Protein AF-A0A662S1X8-F1 (afdb_monomer)

Structure (mmCIF, N/CA/C/O backbone):
data_AF-A0A662S1X8-F1
#
_entry.id   AF-A0A662S1X8-F1
#
loop_
_atom_site.group_PDB
_atom_site.id
_atom_site.type_symbol
_atom_site.label_atom_id
_atom_site.label_alt_id
_atom_site.label_comp_id
_atom_site.label_asym_id
_atom_site.label_entity_id
_atom_site.label_seq_id
_atom_site.pdbx_PDB_ins_code
_atom_site.Cartn_x
_atom_site.Cartn_y
_atom_site.Cartn_z
_atom_site.occupancy
_atom_site.B_iso_or_equiv
_atom_site.auth_seq_id
_atom_site.auth_comp_id
_atom_site.auth_asym_id
_atom_site.auth_atom_id
_atom_site.pdbx_PDB_model_num
ATOM 1 N N . MET A 1 1 ? 25.988 -41.272 -49.334 1.00 38.62 1 MET A N 1
ATOM 2 C CA . MET A 1 1 ? 26.109 -40.387 -48.154 1.00 38.62 1 MET A CA 1
ATOM 3 C C . MET A 1 1 ? 24.715 -39.908 -47.782 1.00 38.62 1 MET A C 1
ATOM 5 O O . MET A 1 1 ? 24.033 -39.350 -48.633 1.00 38.62 1 MET A O 1
ATOM 9 N N . ARG A 1 2 ? 24.243 -40.269 -46.583 1.00 32.12 2 ARG A N 1
ATOM 10 C CA . ARG A 1 2 ? 22.867 -40.050 -46.110 1.00 32.12 2 ARG A CA 1
ATOM 11 C C . ARG A 1 2 ? 22.618 -38.561 -45.840 1.00 32.12 2 ARG A C 1
ATOM 13 O O . ARG A 1 2 ? 23.374 -37.946 -45.100 1.00 32.12 2 ARG A O 1
ATOM 20 N N . LYS A 1 3 ? 21.549 -38.016 -46.427 1.00 32.59 3 LYS A N 1
ATOM 21 C CA . LYS A 1 3 ? 20.969 -36.714 -46.074 1.00 32.59 3 LYS A CA 1
ATOM 22 C C . LYS A 1 3 ? 20.228 -36.878 -44.745 1.00 32.59 3 LYS A C 1
ATOM 24 O O . LYS A 1 3 ? 19.307 -37.686 -44.672 1.00 32.59 3 LYS A O 1
ATOM 29 N N . VAL A 1 4 ? 20.649 -36.162 -43.708 1.00 32.81 4 VAL A N 1
ATOM 30 C CA . VAL A 1 4 ? 19.914 -36.068 -42.440 1.00 32.81 4 VAL A CA 1
ATOM 31 C C . VAL A 1 4 ? 18.930 -34.911 -42.584 1.00 32.81 4 VAL A C 1
ATOM 33 O O . VAL A 1 4 ? 19.333 -33.760 -42.710 1.00 32.81 4 VAL A O 1
ATOM 36 N N . LEU A 1 5 ? 17.644 -35.248 -42.650 1.00 28.67 5 LEU A N 1
ATOM 37 C CA . LEU A 1 5 ? 16.525 -34.315 -42.647 1.00 28.67 5 LEU A CA 1
ATOM 38 C C . LEU A 1 5 ? 16.081 -34.168 -41.185 1.00 28.67 5 LEU A C 1
ATOM 40 O O . LEU A 1 5 ? 15.571 -35.125 -40.607 1.00 28.67 5 LEU A O 1
ATOM 44 N N . ILE A 1 6 ? 16.331 -33.013 -40.571 1.00 35.00 6 ILE A N 1
ATOM 45 C CA . ILE A 1 6 ? 15.841 -32.706 -39.222 1.00 35.00 6 ILE A CA 1
ATOM 46 C C . ILE A 1 6 ? 14.401 -32.206 -39.370 1.00 35.00 6 ILE A C 1
ATOM 48 O O . ILE A 1 6 ? 14.162 -31.140 -39.932 1.00 35.00 6 ILE A O 1
ATOM 52 N N . PHE A 1 7 ? 13.445 -33.009 -38.904 1.00 30.48 7 PHE A N 1
ATOM 53 C CA . PHE A 1 7 ? 12.050 -32.613 -38.719 1.00 30.48 7 PHE A CA 1
ATOM 54 C C . PHE A 1 7 ? 11.966 -31.727 -37.469 1.00 30.48 7 PHE A C 1
ATOM 56 O O . PHE A 1 7 ? 12.212 -32.205 -36.363 1.00 30.48 7 PHE A O 1
ATOM 63 N N . LEU A 1 8 ? 11.635 -30.445 -37.635 1.00 31.89 8 LEU A N 1
ATOM 64 C CA . LEU A 1 8 ? 11.274 -29.574 -36.517 1.00 31.89 8 LEU A CA 1
ATOM 65 C C . LEU A 1 8 ? 9.793 -29.825 -36.192 1.00 31.89 8 LEU A C 1
ATOM 67 O O . LEU A 1 8 ? 8.908 -29.476 -36.973 1.00 31.89 8 LEU A O 1
ATOM 71 N N . LEU A 1 9 ? 9.533 -30.501 -35.074 1.00 30.28 9 LEU A N 1
ATOM 72 C CA . LEU A 1 9 ? 8.191 -30.740 -34.550 1.00 30.28 9 LEU A CA 1
ATOM 73 C C . LEU A 1 9 ? 7.687 -29.435 -33.911 1.00 30.28 9 LEU A C 1
ATOM 75 O O . LEU A 1 9 ? 8.213 -29.004 -32.888 1.00 30.28 9 LEU A O 1
ATOM 79 N N . VAL A 1 10 ? 6.692 -28.791 -34.522 1.00 35.47 10 VAL A N 1
ATOM 80 C CA . VAL A 1 10 ? 5.977 -27.657 -33.919 1.00 35.47 10 VAL A CA 1
ATOM 81 C C . VAL A 1 10 ? 5.046 -28.218 -32.847 1.00 35.47 10 VAL A C 1
ATOM 83 O O . VAL A 1 10 ? 4.038 -28.849 -33.164 1.00 35.47 10 VAL A O 1
ATOM 86 N N . LEU A 1 11 ? 5.396 -28.018 -31.577 1.00 31.73 11 LEU A N 1
ATOM 87 C CA . LEU A 1 11 ? 4.504 -28.284 -30.455 1.00 31.73 11 LEU A CA 1
ATOM 88 C C . LEU A 1 11 ? 3.570 -27.073 -30.304 1.00 31.73 11 LEU A C 1
ATOM 90 O O . LEU A 1 11 ? 3.940 -26.057 -29.724 1.00 31.73 11 LEU A O 1
ATOM 94 N N . LEU A 1 12 ? 2.374 -27.168 -30.885 1.00 32.34 12 LEU A N 1
ATOM 95 C CA . LEU A 1 12 ? 1.271 -26.244 -30.621 1.00 32.34 12 LEU A CA 1
ATOM 96 C C . LEU A 1 12 ? 0.785 -26.495 -29.186 1.00 32.34 12 LEU A C 1
ATOM 98 O O . LEU A 1 12 ? 0.020 -27.427 -28.941 1.00 32.34 12 LEU A O 1
ATOM 102 N N . ILE A 1 13 ? 1.255 -25.691 -28.234 1.00 37.69 13 ILE A N 1
ATOM 103 C CA . ILE A 1 13 ? 0.617 -25.597 -26.920 1.00 37.69 13 ILE A CA 1
ATOM 104 C C . ILE A 1 13 ? -0.513 -24.576 -27.058 1.00 37.69 13 ILE A C 1
ATOM 106 O O . ILE A 1 13 ? -0.279 -23.394 -27.298 1.00 37.69 13 ILE A O 1
ATOM 110 N N . LEU A 1 14 ? -1.746 -25.070 -26.970 1.00 35.50 14 LEU A N 1
ATOM 111 C CA . LEU A 1 14 ? -2.947 -24.257 -26.819 1.00 35.50 14 LEU A CA 1
ATOM 112 C C . LEU A 1 14 ? -2.899 -23.597 -25.436 1.00 35.50 14 LEU A C 1
ATOM 114 O O . LEU A 1 14 ? -3.045 -24.288 -24.430 1.00 35.50 14 LEU A O 1
ATOM 118 N N . PHE A 1 15 ? -2.701 -22.281 -25.390 1.00 35.88 15 PHE A N 1
ATOM 119 C CA . PHE A 1 15 ? -2.914 -21.482 -24.184 1.00 35.88 15 PHE A CA 1
ATOM 120 C C . PHE A 1 15 ? -4.258 -20.749 -24.268 1.00 35.88 15 PHE A C 1
ATOM 122 O O . PHE A 1 15 ? -4.662 -20.343 -25.364 1.00 35.88 15 PHE A O 1
ATOM 129 N N . PRO A 1 16 ? -4.973 -20.595 -23.139 1.00 32.97 16 PRO A N 1
ATOM 130 C CA . PRO A 1 16 ? -6.247 -19.899 -23.104 1.00 32.97 16 PRO A CA 1
ATOM 131 C C . PRO A 1 16 ? -6.024 -18.412 -23.379 1.00 32.97 16 PRO A C 1
ATOM 133 O O . PRO A 1 16 ? -5.360 -17.695 -22.637 1.00 32.97 16 PRO A O 1
ATOM 136 N N . SER A 1 17 ? -6.583 -17.958 -24.491 1.00 39.56 17 SER A N 1
ATOM 137 C CA . SER A 1 17 ? -6.631 -16.562 -24.888 1.00 39.56 17 SER A CA 1
ATOM 138 C C . SER A 1 17 ? -7.716 -15.831 -24.104 1.00 39.56 17 SER A C 1
ATOM 140 O O . SER A 1 17 ? -8.859 -15.821 -24.548 1.00 39.56 17 SER A O 1
ATOM 142 N N . THR A 1 18 ? -7.345 -15.203 -22.989 1.00 36.84 18 THR A N 1
ATOM 143 C CA . THR A 1 18 ? -8.035 -14.032 -22.421 1.00 36.84 18 THR A CA 1
ATOM 144 C C . THR A 1 18 ? -7.057 -13.253 -21.535 1.00 36.84 18 THR A C 1
ATOM 146 O O . THR A 1 18 ? -7.105 -13.366 -20.315 1.00 36.84 18 THR A O 1
ATOM 149 N N . MET A 1 19 ? -6.157 -12.465 -22.134 1.00 35.72 19 MET A N 1
ATOM 150 C CA . MET A 1 19 ? -5.669 -11.267 -21.443 1.00 35.72 19 MET A CA 1
ATOM 151 C C . MET A 1 19 ? -6.702 -10.169 -21.678 1.00 35.72 19 MET A C 1
ATOM 153 O O . MET A 1 19 ? -7.076 -9.898 -22.824 1.00 35.72 19 MET A O 1
ATOM 157 N N . SER A 1 20 ? -7.209 -9.610 -20.583 1.00 33.25 20 SER A N 1
ATOM 158 C CA . SER A 1 20 ? -8.062 -8.429 -20.584 1.00 33.25 20 SER A CA 1
ATOM 159 C C . SER A 1 20 ? -7.313 -7.250 -21.213 1.00 33.25 20 SER A C 1
ATOM 161 O O . SER A 1 20 ? -6.086 -7.223 -21.295 1.00 33.25 20 SER A O 1
ATOM 163 N N . SER A 1 21 ? -8.071 -6.287 -21.725 1.00 30.94 21 SER A N 1
ATOM 164 C CA . SER A 1 21 ? -7.602 -5.125 -22.480 1.00 30.94 21 SER A CA 1
ATOM 165 C C . SER A 1 21 ? -6.892 -4.069 -21.617 1.00 30.94 21 SER A C 1
ATOM 167 O O . SER A 1 21 ? -7.244 -2.893 -21.686 1.00 30.94 21 SER A O 1
ATOM 169 N N . GLY A 1 22 ? -5.905 -4.470 -20.816 1.00 39.06 22 GLY A N 1
ATOM 170 C CA . GLY A 1 22 ? -4.934 -3.559 -20.215 1.00 39.06 22 GLY A CA 1
ATOM 171 C C . GLY A 1 22 ? -3.974 -3.051 -21.290 1.00 39.06 22 GLY A C 1
ATOM 172 O O . GLY A 1 22 ? -3.566 -3.803 -22.180 1.00 39.06 22 GLY A O 1
ATOM 173 N N . SER A 1 23 ? -3.642 -1.761 -21.275 1.00 46.75 23 SER A N 1
ATOM 174 C CA . SER A 1 23 ? -2.694 -1.185 -22.229 1.00 46.75 23 SER A CA 1
ATOM 175 C C . SER A 1 23 ? -1.348 -1.904 -22.118 1.00 46.75 23 SER A C 1
ATOM 177 O O . SER A 1 23 ? -0.634 -1.735 -21.136 1.00 46.75 23 SER A O 1
ATOM 179 N N . THR A 1 24 ? -0.979 -2.705 -23.118 1.00 56.94 24 THR A N 1
ATOM 180 C CA . THR A 1 24 ? 0.336 -3.359 -23.157 1.00 56.94 24 THR A CA 1
ATOM 181 C C . THR A 1 24 ? 1.439 -2.310 -23.011 1.00 56.94 24 THR A C 1
ATOM 183 O O . THR A 1 24 ? 1.572 -1.444 -23.887 1.00 56.94 24 THR A O 1
ATOM 186 N N . LYS A 1 25 ? 2.234 -2.383 -21.934 1.00 79.44 25 LYS A N 1
ATOM 187 C CA . LYS A 1 25 ? 3.362 -1.472 -21.698 1.00 79.44 25 LYS A CA 1
ATOM 188 C C . LYS A 1 25 ? 4.392 -1.665 -22.813 1.00 79.44 25 LYS A C 1
ATOM 190 O O . LYS A 1 25 ? 4.930 -2.755 -23.015 1.00 79.44 25 LYS A O 1
ATOM 195 N N . ALA A 1 26 ? 4.617 -0.622 -23.609 1.00 89.44 26 ALA A N 1
ATOM 196 C CA . ALA A 1 26 ? 5.577 -0.662 -24.705 1.00 89.44 26 ALA A CA 1
ATOM 197 C C . ALA A 1 26 ? 6.965 -0.265 -24.197 1.00 89.44 26 ALA A C 1
ATOM 199 O O . ALA A 1 26 ? 7.161 0.864 -23.748 1.00 89.44 26 ALA A O 1
ATOM 200 N N . ALA A 1 27 ? 7.934 -1.168 -24.339 1.00 94.56 27 ALA A N 1
ATOM 201 C CA . ALA A 1 27 ? 9.318 -0.917 -23.969 1.00 94.56 27 ALA A CA 1
ATOM 202 C C . ALA A 1 27 ? 10.213 -0.838 -25.204 1.00 94.56 27 ALA A C 1
ATOM 204 O O . ALA A 1 27 ? 10.087 -1.623 -26.150 1.00 94.56 27 ALA A O 1
ATOM 205 N N . TYR A 1 28 ? 11.145 0.105 -25.192 1.00 96.50 28 TYR A N 1
ATOM 206 C CA . TYR A 1 28 ? 12.048 0.384 -26.295 1.00 96.50 28 TYR A CA 1
ATOM 207 C C . TYR A 1 28 ? 13.478 0.063 -25.891 1.00 96.50 28 TYR A C 1
ATOM 209 O O . TYR A 1 28 ? 13.974 0.590 -24.906 1.00 96.50 28 TYR A O 1
ATOM 217 N N . VAL A 1 29 ? 14.174 -0.760 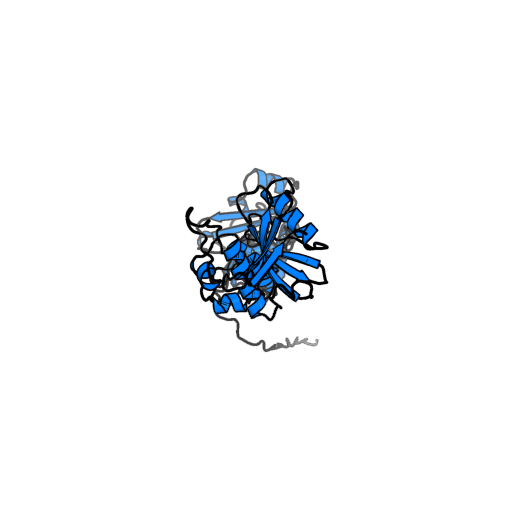-26.668 1.00 96.94 29 VAL A N 1
ATOM 218 C CA . VAL A 1 29 ? 15.562 -1.133 -26.369 1.00 96.94 29 VAL A CA 1
ATOM 219 C C . VAL A 1 29 ? 16.495 -0.597 -27.440 1.00 96.94 29 VAL A C 1
ATOM 221 O O . VAL A 1 29 ? 16.293 -0.834 -28.636 1.00 96.94 29 VAL A O 1
ATOM 224 N N . ILE A 1 30 ? 17.544 0.093 -27.007 1.00 96.19 30 ILE A N 1
ATOM 225 C CA . ILE A 1 30 ? 18.662 0.529 -27.842 1.00 96.19 30 ILE A CA 1
ATOM 226 C C . ILE A 1 30 ? 19.901 -0.242 -27.401 1.00 96.19 30 ILE A C 1
ATOM 228 O O . ILE A 1 30 ? 20.314 -0.170 -26.247 1.00 96.19 30 ILE A O 1
ATOM 232 N N . SER A 1 31 ? 20.492 -0.992 -28.328 1.00 96.44 31 SER A N 1
ATOM 233 C CA . SER A 1 31 ? 21.694 -1.783 -28.069 1.00 96.44 31 SER A CA 1
ATOM 234 C C . SER A 1 31 ? 22.359 -2.205 -29.375 1.00 96.44 31 SER A C 1
ATOM 236 O O . SER A 1 31 ? 21.663 -2.385 -30.386 1.00 96.44 31 SER A O 1
ATOM 238 N N . ASN A 1 32 ? 23.680 -2.409 -29.360 1.00 95.25 32 ASN A N 1
ATOM 239 C CA . ASN A 1 32 ? 24.367 -3.099 -30.456 1.00 95.25 32 ASN A CA 1
ATOM 240 C C . ASN A 1 32 ? 23.958 -4.585 -30.504 1.00 95.25 32 ASN A C 1
ATOM 242 O O . ASN A 1 32 ? 23.271 -5.102 -29.623 1.00 95.25 32 ASN A O 1
ATOM 246 N N . GLN A 1 33 ? 24.328 -5.278 -31.574 1.00 95.69 33 GLN A N 1
ATOM 247 C CA . GLN A 1 33 ? 23.938 -6.657 -31.845 1.00 95.69 33 GLN A CA 1
ATOM 248 C C . GLN A 1 33 ? 24.420 -7.637 -30.778 1.00 95.69 33 GLN A C 1
ATOM 250 O O . GLN A 1 33 ? 23.670 -8.530 -30.400 1.00 95.69 33 GLN A O 1
ATOM 255 N N . ILE A 1 34 ? 25.636 -7.468 -30.268 1.00 93.81 34 ILE A N 1
ATOM 256 C CA . ILE A 1 34 ? 26.205 -8.431 -29.325 1.00 93.81 34 ILE A CA 1
ATOM 257 C C . ILE A 1 34 ? 25.577 -8.262 -27.937 1.00 93.81 34 ILE A C 1
ATOM 259 O O . ILE A 1 34 ? 25.235 -9.252 -27.299 1.00 93.81 34 ILE A O 1
ATOM 263 N N . ASP A 1 35 ? 25.404 -7.026 -27.467 1.00 94.25 35 ASP A N 1
ATOM 264 C CA . ASP A 1 35 ? 24.766 -6.746 -26.175 1.00 94.25 35 ASP A CA 1
ATOM 265 C C . ASP A 1 35 ? 23.282 -7.163 -26.190 1.00 94.25 35 ASP A C 1
ATOM 267 O O . ASP A 1 35 ? 22.775 -7.688 -25.196 1.00 94.25 35 ASP A O 1
ATOM 271 N N . TRP A 1 36 ? 22.612 -7.043 -27.343 1.00 95.31 36 TRP A N 1
ATOM 272 C CA . TRP A 1 36 ? 21.289 -7.627 -27.573 1.00 95.31 36 TRP A CA 1
ATOM 273 C C . TRP A 1 36 ? 21.295 -9.157 -27.455 1.00 95.31 36 TRP A C 1
ATOM 275 O O . TRP A 1 36 ? 20.472 -9.716 -26.736 1.00 95.31 36 TRP A O 1
ATOM 285 N N . GLU A 1 37 ? 22.212 -9.847 -28.140 1.00 94.88 37 GLU A N 1
ATOM 286 C CA . GLU A 1 37 ? 22.300 -11.316 -28.121 1.00 94.88 37 GLU A CA 1
ATOM 287 C C . GLU A 1 37 ? 22.610 -11.868 -26.725 1.00 94.88 37 GLU A C 1
ATOM 289 O O . GLU A 1 37 ? 21.995 -12.848 -26.305 1.00 94.88 37 GLU A O 1
ATOM 294 N N . LEU A 1 38 ? 23.500 -11.211 -25.975 1.00 94.31 38 LEU A N 1
ATOM 295 C CA . LEU A 1 38 ? 23.840 -11.594 -24.599 1.00 94.31 38 LEU A CA 1
ATOM 296 C C . LEU A 1 38 ? 22.642 -11.514 -23.645 1.00 94.31 38 LEU A C 1
ATOM 298 O O . LEU A 1 38 ? 22.552 -12.308 -22.711 1.00 94.31 38 LEU A O 1
ATOM 302 N N . ASN A 1 39 ? 21.714 -10.588 -23.892 1.00 95.44 39 ASN A N 1
ATOM 303 C CA . ASN A 1 39 ? 20.528 -10.379 -23.061 1.00 95.44 39 ASN A CA 1
ATOM 304 C C . ASN A 1 39 ? 19.241 -10.907 -23.711 1.00 95.44 39 ASN A C 1
ATOM 306 O O . ASN A 1 39 ? 18.159 -10.705 -23.168 1.00 95.44 39 ASN A O 1
ATOM 310 N N . PHE A 1 40 ? 19.335 -11.609 -24.847 1.00 94.50 40 PHE A N 1
ATOM 311 C CA . PHE A 1 40 ? 18.181 -12.021 -25.650 1.00 94.50 40 PHE A CA 1
ATOM 312 C C . PHE A 1 40 ? 17.140 -12.782 -24.827 1.00 94.50 40 PHE A C 1
ATOM 314 O O . PHE A 1 40 ? 15.953 -12.486 -24.913 1.00 94.50 40 PHE A O 1
ATOM 321 N N . LYS A 1 41 ? 17.590 -13.734 -24.001 1.00 94.06 41 LYS A N 1
ATOM 322 C CA . LYS A 1 41 ? 16.701 -14.537 -23.157 1.00 94.06 41 LYS A CA 1
ATOM 323 C C . LYS A 1 41 ? 15.893 -13.657 -22.197 1.00 94.06 41 LYS A C 1
ATOM 325 O O . LYS A 1 41 ? 14.675 -13.744 -22.204 1.00 94.06 41 LYS A O 1
ATOM 330 N N . LEU A 1 42 ? 16.563 -12.772 -21.455 1.00 94.44 42 LEU A N 1
ATOM 331 C CA . LEU A 1 42 ? 15.927 -11.841 -20.518 1.00 94.44 42 LEU A CA 1
ATOM 332 C C . LEU A 1 42 ? 14.930 -10.910 -21.224 1.00 94.44 42 LEU A C 1
ATOM 334 O O . LEU A 1 42 ? 13.810 -10.718 -20.763 1.00 94.44 42 LEU A O 1
ATOM 338 N N . LEU A 1 43 ? 15.336 -10.344 -22.364 1.00 93.75 43 LEU A N 1
ATOM 339 C CA . LEU A 1 43 ? 14.507 -9.411 -23.125 1.00 93.75 43 LEU A CA 1
ATOM 340 C C . LEU A 1 43 ? 13.236 -10.077 -23.667 1.00 93.75 43 LEU A C 1
ATOM 342 O O . LEU A 1 43 ? 12.185 -9.449 -23.682 1.00 93.75 43 LEU A O 1
ATOM 346 N N . TYR A 1 44 ? 13.312 -11.335 -24.106 1.00 91.19 44 TYR A N 1
ATOM 347 C CA . TYR A 1 44 ? 12.135 -12.065 -24.582 1.00 91.19 44 TYR A CA 1
ATOM 348 C C . TYR A 1 44 ? 11.279 -12.621 -23.442 1.00 91.19 44 TYR A C 1
ATOM 350 O O . TYR A 1 44 ? 10.058 -12.594 -23.556 1.00 91.19 44 TYR A O 1
ATOM 358 N N . GLU A 1 45 ? 11.881 -13.037 -22.324 1.00 89.25 45 GLU A N 1
ATOM 359 C CA . GLU A 1 45 ? 11.134 -13.386 -21.105 1.00 89.25 45 GLU A CA 1
ATOM 360 C C . GLU A 1 45 ? 10.259 -12.218 -20.629 1.00 89.25 45 GLU A C 1
ATOM 362 O O . GLU A 1 45 ? 9.153 -12.447 -20.145 1.00 89.25 45 GLU A O 1
ATOM 367 N N . ALA A 1 46 ? 10.701 -10.974 -20.842 1.00 87.25 46 ALA A N 1
ATOM 368 C CA . ALA A 1 46 ? 9.919 -9.772 -20.561 1.00 87.25 46 ALA A CA 1
ATOM 369 C C . ALA A 1 46 ? 8.546 -9.754 -21.262 1.00 87.25 46 ALA A C 1
ATOM 371 O O . ALA A 1 46 ? 7.558 -9.287 -20.698 1.00 87.25 46 ALA A O 1
ATOM 372 N N . ILE A 1 47 ? 8.484 -10.267 -22.495 1.00 88.75 47 ILE A N 1
ATOM 373 C CA . ILE A 1 47 ? 7.275 -10.261 -23.325 1.00 88.75 47 ILE A CA 1
ATOM 374 C C . ILE A 1 47 ? 6.240 -11.218 -22.740 1.00 88.75 47 ILE A C 1
ATOM 376 O O . ILE A 1 47 ? 5.105 -10.823 -22.483 1.00 88.75 47 ILE A O 1
ATOM 380 N N . ASP A 1 48 ? 6.651 -12.464 -22.507 1.00 84.69 48 ASP A N 1
ATOM 381 C CA . ASP A 1 48 ? 5.736 -13.535 -22.116 1.00 84.69 48 ASP A CA 1
ATOM 382 C C . ASP A 1 48 ? 5.355 -13.452 -20.635 1.00 84.69 48 ASP A C 1
ATOM 384 O O . ASP A 1 48 ? 4.211 -13.718 -20.273 1.00 84.69 48 ASP A O 1
ATOM 388 N N . ARG A 1 49 ? 6.309 -13.092 -19.768 1.00 87.50 49 ARG A N 1
ATOM 389 C CA . ARG A 1 49 ? 6.109 -13.109 -18.314 1.00 87.50 49 ARG A CA 1
ATOM 390 C C . ARG A 1 49 ? 5.495 -11.822 -17.770 1.00 87.50 49 ARG A C 1
ATOM 392 O O . ARG A 1 49 ? 4.807 -11.890 -16.762 1.00 87.50 49 ARG A O 1
ATOM 399 N N . TYR A 1 50 ? 5.740 -10.684 -18.417 1.00 87.44 50 TYR A N 1
ATOM 400 C CA . TYR A 1 50 ? 5.347 -9.366 -17.901 1.00 87.44 50 TYR A CA 1
ATOM 401 C C . TYR A 1 50 ? 4.454 -8.581 -18.875 1.00 87.44 50 TYR A C 1
ATOM 403 O O . TYR A 1 50 ? 4.193 -7.400 -18.665 1.00 87.44 50 TYR A O 1
ATOM 411 N N . GLY A 1 51 ? 4.006 -9.202 -19.975 1.00 87.06 51 GLY A N 1
ATOM 412 C CA . GLY A 1 51 ? 3.089 -8.574 -20.935 1.00 87.06 51 GLY A CA 1
ATOM 413 C C . GLY A 1 51 ? 3.677 -7.370 -21.685 1.00 87.06 51 GLY A C 1
ATOM 414 O O . GLY A 1 51 ? 2.933 -6.517 -22.179 1.00 87.06 51 GLY A O 1
ATOM 415 N N . ILE A 1 52 ? 5.009 -7.270 -21.775 1.00 90.75 52 ILE A N 1
ATOM 416 C CA . ILE A 1 52 ? 5.693 -6.124 -22.383 1.00 90.75 52 ILE A CA 1
ATOM 417 C C . ILE A 1 52 ? 5.691 -6.238 -23.910 1.00 90.75 52 ILE A C 1
ATOM 419 O O . ILE A 1 52 ? 6.150 -7.219 -24.494 1.00 90.75 52 ILE A O 1
ATOM 423 N N . THR A 1 53 ? 5.282 -5.169 -24.596 1.00 92.75 53 THR A N 1
ATOM 424 C CA . THR A 1 53 ? 5.521 -5.041 -26.041 1.00 92.75 53 THR A CA 1
ATOM 425 C C . THR A 1 53 ? 6.931 -4.511 -26.286 1.00 92.75 53 THR A C 1
ATOM 427 O O . THR A 1 53 ? 7.172 -3.302 -26.245 1.00 92.75 53 THR A O 1
ATOM 430 N N . LEU A 1 54 ? 7.866 -5.415 -26.575 1.00 93.88 54 LEU A N 1
ATOM 431 C CA . LEU A 1 54 ? 9.272 -5.081 -26.801 1.00 93.88 54 LEU A CA 1
ATOM 432 C C . LEU A 1 54 ? 9.534 -4.532 -28.213 1.00 93.88 54 LEU A C 1
ATOM 434 O O . LEU A 1 54 ? 9.179 -5.147 -29.221 1.00 93.88 54 LEU A O 1
ATOM 438 N N . ARG A 1 55 ? 10.237 -3.397 -28.309 1.00 94.75 55 ARG A N 1
ATOM 439 C CA . ARG A 1 55 ? 10.637 -2.770 -29.578 1.00 94.75 55 ARG A CA 1
ATOM 440 C C . ARG A 1 55 ? 12.112 -2.398 -29.576 1.00 94.75 55 ARG A C 1
ATOM 442 O O . ARG A 1 55 ? 12.529 -1.458 -28.908 1.00 94.75 55 ARG A O 1
ATOM 449 N N . ARG A 1 56 ? 12.918 -3.058 -30.407 1.00 94.69 56 ARG A N 1
ATOM 450 C CA . ARG A 1 56 ? 14.299 -2.613 -30.640 1.00 94.69 56 ARG A CA 1
ATOM 451 C C . ARG A 1 56 ? 14.311 -1.392 -31.557 1.00 94.69 56 ARG A C 1
ATOM 453 O O . ARG A 1 56 ? 13.784 -1.450 -32.669 1.00 94.69 56 ARG A O 1
ATOM 460 N N . VAL A 1 57 ? 14.932 -0.299 -31.126 1.00 94.81 57 VAL A N 1
ATOM 461 C CA . VAL A 1 57 ? 15.005 0.951 -31.897 1.00 94.81 57 VAL A CA 1
ATOM 462 C C . VAL A 1 57 ? 16.443 1.410 -32.091 1.00 94.81 57 VAL A C 1
ATOM 464 O O . VAL A 1 57 ? 17.320 1.147 -31.280 1.00 94.81 57 VAL A O 1
ATOM 467 N N . ARG A 1 58 ? 16.682 2.106 -33.207 1.00 94.81 58 ARG A N 1
ATOM 468 C CA . ARG A 1 58 ? 18.013 2.616 -33.592 1.00 94.81 58 ARG A CA 1
ATOM 469 C C . ARG A 1 58 ? 18.168 4.121 -33.355 1.00 94.81 58 ARG A C 1
ATOM 471 O O . ARG A 1 58 ? 19.274 4.656 -33.396 1.00 94.81 58 ARG A O 1
ATOM 478 N N . ASN A 1 59 ? 17.043 4.815 -33.177 1.00 91.38 59 ASN A N 1
ATOM 479 C CA . ASN A 1 59 ? 16.969 6.265 -33.051 1.00 91.38 59 ASN A CA 1
ATOM 480 C C . ASN A 1 59 ? 16.028 6.652 -31.909 1.00 91.38 59 ASN A C 1
ATOM 482 O O . ASN A 1 59 ? 14.811 6.529 -32.054 1.00 91.38 59 ASN A O 1
ATOM 486 N N . LEU A 1 60 ? 16.608 7.144 -30.812 1.00 90.81 60 LEU A N 1
ATOM 487 C CA . LEU A 1 60 ? 15.874 7.584 -29.626 1.00 90.81 60 LEU A CA 1
ATOM 488 C C . LEU A 1 60 ? 14.848 8.681 -29.936 1.00 90.81 60 LEU A C 1
ATOM 490 O O . LEU A 1 60 ? 13.743 8.641 -29.415 1.00 90.81 60 LEU A O 1
ATOM 494 N N . SER A 1 61 ? 15.148 9.605 -30.854 1.00 89.94 61 SER A N 1
ATOM 495 C CA . SER A 1 61 ? 14.245 10.710 -31.213 1.00 89.94 61 SER A CA 1
ATOM 496 C C . SER A 1 61 ? 12.942 10.256 -31.887 1.00 89.94 61 SER A C 1
ATOM 498 O O . SER A 1 61 ? 12.049 11.071 -32.112 1.00 89.94 61 SER A O 1
ATOM 500 N N . LYS A 1 62 ? 12.827 8.973 -32.260 1.00 88.31 62 LYS A N 1
ATOM 501 C CA . LYS A 1 62 ? 11.586 8.384 -32.788 1.00 88.31 62 LYS A CA 1
ATOM 502 C C . LYS A 1 62 ? 10.675 7.823 -31.695 1.00 88.31 62 LYS A C 1
ATOM 504 O O . LYS A 1 62 ? 9.541 7.468 -32.007 1.00 88.31 62 LYS A O 1
ATOM 509 N N . VAL A 1 63 ? 11.159 7.720 -30.460 1.00 91.44 63 VAL A N 1
ATOM 510 C CA . VAL A 1 63 ? 10.383 7.259 -29.307 1.00 91.44 63 VAL A CA 1
ATOM 511 C C . VAL A 1 63 ? 9.737 8.469 -28.635 1.00 91.44 63 VAL A C 1
ATOM 513 O O . VAL A 1 63 ? 10.382 9.504 -28.465 1.00 91.44 63 VAL A O 1
ATOM 516 N N . LYS A 1 64 ? 8.452 8.355 -28.298 1.00 88.50 64 LYS A N 1
ATOM 517 C CA . LYS A 1 64 ? 7.686 9.389 -27.596 1.00 88.50 64 LYS A CA 1
ATOM 518 C C . LYS A 1 64 ? 6.854 8.732 -26.505 1.00 88.50 64 LYS A C 1
ATOM 520 O O . LYS A 1 64 ? 6.070 7.844 -26.840 1.00 88.50 64 LYS A O 1
ATOM 525 N N . GLY A 1 65 ? 6.985 9.185 -25.260 1.00 85.44 65 GLY A N 1
ATOM 526 C CA . GLY A 1 65 ? 6.162 8.679 -24.161 1.00 85.44 65 GLY A CA 1
ATOM 527 C C . GLY A 1 65 ? 6.455 7.225 -23.793 1.00 85.44 65 GLY A C 1
ATOM 528 O O . GLY A 1 65 ? 5.516 6.505 -23.477 1.00 85.44 65 GLY A O 1
ATOM 529 N N . GLY A 1 66 ? 7.695 6.748 -23.953 1.00 90.81 66 GLY A N 1
ATOM 530 C CA . GLY A 1 66 ? 8.034 5.334 -23.767 1.00 90.81 66 GLY A CA 1
ATOM 531 C C . GLY A 1 66 ? 9.116 5.077 -22.723 1.00 90.81 66 GLY A C 1
ATOM 532 O O . GLY A 1 66 ? 9.981 5.922 -22.493 1.00 90.81 66 GLY A O 1
ATOM 533 N N . ASN A 1 67 ? 9.104 3.860 -22.177 1.00 95.69 67 ASN A N 1
ATOM 534 C CA . ASN A 1 67 ? 10.182 3.318 -21.356 1.00 95.69 67 ASN A CA 1
ATOM 535 C C . ASN A 1 67 ? 11.323 2.866 -22.271 1.00 95.69 67 ASN A C 1
ATOM 537 O O . ASN A 1 67 ? 11.129 2.010 -23.139 1.00 95.69 67 ASN A O 1
ATOM 541 N N . VAL A 1 68 ? 12.500 3.466 -22.125 1.00 96.81 68 VAL A N 1
ATOM 542 C CA . VAL A 1 68 ? 13.663 3.214 -22.975 1.00 96.81 68 VAL A CA 1
ATOM 543 C C . VAL A 1 68 ? 14.781 2.595 -22.153 1.00 96.81 68 VAL A C 1
ATOM 545 O O . VAL A 1 68 ? 15.346 3.236 -21.275 1.00 96.81 68 VAL A O 1
ATOM 548 N N . LEU A 1 69 ? 15.185 1.388 -22.523 1.00 97.44 69 LEU A N 1
ATOM 549 C CA . LEU A 1 69 ? 16.377 0.732 -22.012 1.00 97.44 69 LEU A CA 1
ATOM 550 C C . LEU A 1 69 ? 17.539 0.906 -23.003 1.00 97.44 69 LEU A C 1
ATOM 552 O O . LEU A 1 69 ? 17.479 0.455 -24.150 1.00 97.44 69 LEU A O 1
ATOM 556 N N . ILE A 1 70 ? 18.626 1.533 -22.556 1.00 96.69 70 ILE A N 1
ATOM 557 C CA . ILE A 1 70 ? 19.904 1.583 -23.274 1.00 96.69 70 ILE A CA 1
ATOM 558 C C . ILE A 1 70 ? 20.837 0.540 -22.652 1.00 96.69 70 ILE A C 1
ATOM 560 O O . ILE A 1 70 ? 21.249 0.678 -21.498 1.00 96.69 70 ILE A O 1
ATOM 564 N N . LEU A 1 71 ? 21.176 -0.496 -23.426 1.00 94.94 71 LEU A N 1
ATOM 565 C CA . LEU A 1 71 ? 22.111 -1.552 -23.025 1.00 94.94 71 LEU A CA 1
ATOM 566 C C . LEU A 1 71 ? 23.477 -1.330 -23.673 1.00 94.94 71 LEU A C 1
ATOM 568 O O . LEU A 1 71 ? 23.616 -1.480 -24.893 1.00 94.94 71 LEU A O 1
ATOM 572 N N . GLY A 1 72 ? 24.471 -1.030 -22.836 1.00 87.00 72 GLY A N 1
ATOM 573 C CA . GLY A 1 72 ? 25.864 -0.813 -23.227 1.00 87.00 72 GLY A CA 1
ATOM 574 C C . GLY A 1 72 ? 26.428 0.474 -22.623 1.00 87.00 72 GLY A C 1
ATOM 575 O O . GLY A 1 72 ? 25.759 1.502 -22.614 1.00 87.00 72 GLY A O 1
ATOM 576 N N . GLY A 1 73 ? 27.664 0.425 -22.112 1.00 82.00 73 GLY A N 1
ATOM 577 C CA . GLY A 1 73 ? 28.361 1.605 -21.576 1.00 82.00 73 GLY A CA 1
ATOM 578 C C . GLY A 1 73 ? 28.908 2.550 -22.648 1.00 82.00 73 GLY A C 1
ATOM 579 O O . GLY A 1 73 ? 28.809 2.268 -23.840 1.00 82.00 73 GLY A O 1
ATOM 580 N N . HIS A 1 74 ? 29.533 3.662 -22.246 1.00 83.81 74 HIS A N 1
ATOM 581 C CA . HIS A 1 74 ? 30.032 4.693 -23.178 1.00 83.81 74 HIS A CA 1
ATOM 582 C C . HIS A 1 74 ? 31.176 4.217 -24.094 1.00 83.81 74 HIS A C 1
ATOM 584 O O . HIS A 1 74 ? 31.424 4.821 -25.132 1.00 83.81 74 HIS A O 1
ATOM 590 N N . LEU A 1 75 ? 31.823 3.094 -23.763 1.00 86.31 75 LEU A N 1
ATOM 591 C CA . LEU A 1 75 ? 32.806 2.410 -24.617 1.00 86.31 75 LEU A CA 1
ATOM 592 C C . LEU A 1 75 ? 32.210 1.271 -25.464 1.00 86.31 75 LEU A C 1
ATOM 594 O O . LEU A 1 75 ? 32.945 0.564 -26.159 1.00 86.31 75 LEU A O 1
ATOM 598 N N . ALA A 1 76 ? 30.895 1.043 -25.402 1.00 88.00 76 ALA A N 1
ATOM 599 C CA . ALA A 1 76 ? 30.244 0.023 -26.216 1.00 88.00 76 ALA A CA 1
ATOM 600 C C . ALA A 1 76 ? 30.422 0.339 -27.714 1.00 88.00 76 ALA A C 1
ATOM 602 O O . ALA A 1 76 ? 30.213 1.486 -28.131 1.00 88.00 76 ALA A O 1
ATOM 603 N N . PRO A 1 77 ? 30.796 -0.659 -28.539 1.00 89.25 77 PRO A N 1
ATOM 604 C CA . PRO A 1 77 ? 30.967 -0.448 -29.966 1.00 89.25 77 PRO A CA 1
ATOM 605 C C . PRO A 1 77 ? 29.625 -0.131 -30.624 1.00 89.25 77 PRO A C 1
ATOM 607 O O . PRO A 1 77 ? 28.574 -0.634 -30.213 1.00 89.25 77 PRO A O 1
ATOM 610 N N . THR A 1 78 ? 29.682 0.688 -31.667 1.00 93.75 78 THR A N 1
ATOM 611 C CA . THR A 1 78 ? 28.541 0.991 -32.527 1.00 93.75 78 THR A CA 1
ATOM 612 C C . THR A 1 78 ? 28.418 -0.035 -33.648 1.00 93.75 78 THR A C 1
ATOM 614 O O . THR A 1 78 ? 29.389 -0.684 -34.041 1.00 93.75 78 THR A O 1
ATOM 617 N N . ASP A 1 79 ? 27.208 -0.176 -34.175 1.00 95.38 79 ASP A N 1
ATOM 618 C CA . ASP A 1 79 ? 26.908 -0.991 -35.350 1.00 95.38 79 ASP A CA 1
ATOM 619 C C . ASP A 1 79 ? 25.658 -0.463 -36.074 1.00 95.38 79 ASP A C 1
ATOM 621 O O . ASP A 1 79 ? 25.168 0.634 -35.799 1.00 95.38 79 ASP A O 1
ATOM 625 N N . GLU A 1 80 ? 25.120 -1.229 -37.025 1.00 94.75 80 GLU A N 1
ATOM 626 C CA . GLU A 1 80 ? 23.920 -0.835 -37.770 1.00 94.75 80 GLU A CA 1
ATOM 627 C C . GLU A 1 80 ? 22.646 -0.710 -36.910 1.00 94.75 80 GLU A C 1
ATOM 629 O O . GLU A 1 80 ? 21.681 -0.071 -37.347 1.00 94.75 80 GLU A O 1
ATOM 634 N N . TRP A 1 81 ? 22.622 -1.314 -35.717 1.00 93.38 81 TRP A N 1
ATOM 635 C CA . TRP A 1 81 ? 21.509 -1.278 -34.766 1.00 93.38 81 TRP A CA 1
ATOM 636 C C . TRP A 1 81 ? 21.672 -0.166 -33.731 1.00 93.38 81 TRP A C 1
ATOM 638 O O . TRP A 1 81 ? 20.678 0.430 -33.318 1.00 93.38 81 TRP A O 1
ATOM 648 N N . MET A 1 82 ? 22.909 0.167 -33.374 1.00 94.44 82 MET A N 1
ATOM 649 C CA . MET A 1 82 ? 23.263 1.277 -32.501 1.00 94.44 82 MET A CA 1
ATOM 650 C C . MET A 1 82 ? 24.303 2.166 -33.200 1.00 94.44 82 MET A C 1
ATOM 652 O O . MET A 1 82 ? 25.500 2.043 -32.940 1.00 94.44 82 MET A O 1
ATOM 656 N N . PRO A 1 83 ? 23.867 3.072 -34.099 1.00 92.88 83 PRO A N 1
ATOM 657 C CA . PRO A 1 83 ? 24.772 3.839 -34.963 1.00 92.88 83 PRO A CA 1
ATOM 658 C C . PRO A 1 83 ? 25.607 4.884 -34.211 1.00 92.88 83 PRO A C 1
ATOM 660 O O . PRO A 1 83 ? 26.599 5.379 -34.742 1.00 92.88 83 PRO A O 1
ATOM 663 N N . LYS A 1 84 ? 25.214 5.222 -32.980 1.00 93.56 84 LYS A N 1
ATOM 664 C CA . LYS A 1 84 ? 25.981 6.047 -32.044 1.00 93.56 84 LYS A CA 1
ATOM 665 C C . LYS A 1 84 ? 25.891 5.460 -30.643 1.00 93.56 84 LYS A C 1
ATOM 667 O O . LYS A 1 84 ? 24.912 4.781 -30.333 1.00 93.56 84 LYS A O 1
ATOM 672 N N . ASN A 1 85 ? 26.871 5.754 -29.798 1.00 90.88 85 ASN A N 1
ATOM 673 C CA . ASN A 1 85 ? 26.823 5.346 -28.405 1.00 90.88 85 ASN A CA 1
ATOM 674 C C . ASN A 1 85 ? 25.894 6.282 -27.619 1.00 90.88 85 ASN A C 1
ATOM 676 O O . ASN A 1 85 ? 26.233 7.431 -27.365 1.00 90.88 85 ASN A O 1
ATOM 680 N N . TYR A 1 86 ? 24.708 5.797 -27.254 1.00 92.56 86 TYR A N 1
ATOM 681 C CA . TYR A 1 86 ? 23.745 6.616 -26.518 1.00 92.56 86 TYR A CA 1
ATOM 682 C C . TYR A 1 86 ? 24.120 6.798 -25.047 1.00 92.56 86 TYR A C 1
ATOM 684 O O . TYR A 1 86 ? 23.786 7.829 -24.479 1.00 92.56 86 TYR A O 1
ATOM 692 N N . ALA A 1 87 ? 24.822 5.846 -24.427 1.00 91.94 87 ALA A N 1
ATOM 693 C CA . ALA A 1 87 ? 25.292 6.028 -23.058 1.00 91.94 87 ALA A CA 1
ATOM 694 C C . ALA A 1 87 ? 26.299 7.186 -22.971 1.00 91.94 87 ALA A C 1
ATOM 696 O O . ALA A 1 87 ? 26.253 7.964 -22.023 1.00 91.94 87 ALA A O 1
ATOM 697 N N . ASP A 1 88 ? 27.143 7.371 -23.990 1.00 91.44 88 ASP A N 1
ATOM 698 C CA . ASP A 1 88 ? 28.095 8.486 -24.050 1.00 91.44 88 ASP A CA 1
ATOM 699 C C . ASP A 1 88 ? 27.415 9.872 -24.030 1.00 91.44 88 ASP A C 1
ATOM 701 O O . ASP A 1 88 ? 27.940 10.807 -23.426 1.00 91.44 88 ASP A O 1
ATOM 705 N N . ASP A 1 89 ? 26.212 9.992 -24.601 1.00 91.88 89 ASP A N 1
ATOM 706 C CA . ASP A 1 89 ? 25.435 11.242 -24.610 1.00 91.88 89 ASP A CA 1
ATOM 707 C C . ASP A 1 89 ? 24.834 11.602 -23.237 1.00 91.88 89 ASP A C 1
ATOM 709 O O . ASP A 1 89 ? 24.447 12.751 -23.011 1.00 91.88 89 ASP A O 1
ATOM 713 N N . PHE A 1 90 ? 24.682 10.623 -22.341 1.00 93.94 90 PHE A N 1
ATOM 714 C CA . PHE A 1 90 ? 23.903 10.768 -21.106 1.00 93.94 90 PHE A CA 1
ATOM 715 C C . PHE A 1 90 ? 24.712 10.590 -19.828 1.00 93.94 90 PHE A C 1
ATOM 717 O O . PHE A 1 90 ? 24.311 11.099 -18.776 1.00 93.94 90 PHE A O 1
ATOM 724 N N . LEU A 1 91 ? 25.826 9.868 -19.891 1.00 94.38 91 LEU A N 1
ATOM 725 C CA . LEU A 1 91 ? 26.749 9.755 -18.773 1.00 94.38 91 LEU A CA 1
ATOM 726 C C . LEU A 1 91 ? 27.601 11.022 -18.674 1.00 94.38 91 LEU A C 1
ATOM 728 O O . LEU A 1 91 ? 28.013 11.591 -19.683 1.00 94.38 91 LEU A O 1
ATOM 732 N N . ASN A 1 92 ? 27.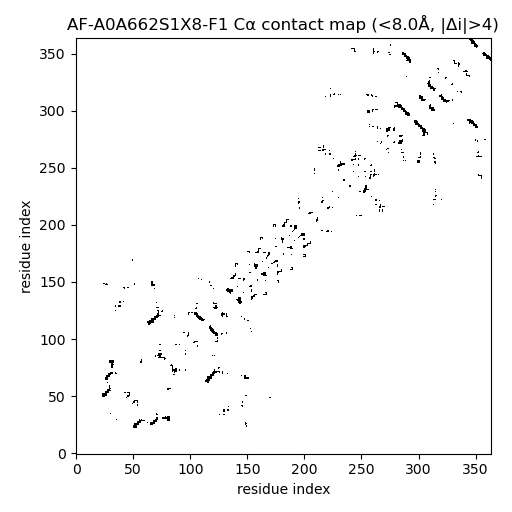841 11.486 -17.452 1.00 95.31 92 ASN A N 1
ATOM 733 C CA . ASN A 1 92 ? 28.746 12.600 -17.193 1.00 95.31 92 ASN A CA 1
ATOM 734 C C . ASN A 1 92 ? 30.209 12.111 -17.143 1.00 95.31 92 ASN A C 1
ATOM 736 O O . ASN A 1 92 ? 30.482 10.911 -17.106 1.00 95.31 92 ASN A O 1
ATOM 740 N N . ASP A 1 93 ? 31.164 13.043 -17.140 1.00 94.81 93 ASP A N 1
ATOM 741 C CA . ASP A 1 93 ? 32.594 12.705 -17.169 1.00 94.81 93 ASP A CA 1
ATOM 742 C C . ASP A 1 93 ? 33.060 11.896 -15.950 1.00 94.81 93 ASP A C 1
ATOM 744 O O . ASP A 1 93 ? 34.016 11.130 -16.053 1.00 94.81 93 ASP A O 1
ATOM 748 N N . GLU A 1 94 ? 32.419 12.065 -14.793 1.00 94.88 94 GLU A N 1
ATOM 749 C CA . GLU A 1 94 ? 32.735 11.311 -13.579 1.00 94.88 94 GLU A CA 1
ATOM 750 C C . GLU A 1 94 ? 32.263 9.859 -13.702 1.00 94.88 94 GLU A C 1
ATOM 752 O O . GLU A 1 94 ? 33.071 8.946 -13.557 1.00 94.88 94 GLU A O 1
ATOM 757 N N . GLU A 1 95 ? 31.007 9.643 -14.098 1.00 94.88 95 GLU A N 1
ATOM 758 C CA . GLU A 1 95 ? 30.413 8.325 -14.360 1.00 94.88 95 GLU A CA 1
ATOM 759 C C . GLU A 1 95 ? 31.228 7.541 -15.404 1.00 94.88 95 GLU A C 1
ATOM 761 O O . GLU A 1 95 ? 31.513 6.355 -15.224 1.00 94.88 95 GLU A O 1
ATOM 766 N N . LYS A 1 96 ? 31.665 8.213 -16.478 1.00 93.94 96 LYS A N 1
ATOM 767 C CA . LYS A 1 96 ? 32.535 7.615 -17.503 1.00 93.94 96 LYS A CA 1
ATOM 768 C C . LYS A 1 96 ? 33.886 7.202 -16.926 1.00 93.94 96 LYS A C 1
ATOM 770 O O . LYS A 1 96 ? 34.319 6.073 -17.147 1.00 93.94 96 LYS A O 1
ATOM 775 N N . LYS A 1 97 ? 34.539 8.074 -16.149 1.00 93.56 97 LYS A N 1
ATOM 776 C CA . LYS A 1 97 ? 35.835 7.777 -15.511 1.00 93.56 97 LYS A CA 1
ATOM 777 C C . LYS A 1 97 ? 35.741 6.639 -14.498 1.00 93.56 97 LYS A C 1
ATOM 779 O O . LYS A 1 97 ? 36.655 5.819 -14.414 1.00 93.56 97 LYS A O 1
ATOM 784 N N . GLU A 1 98 ? 34.658 6.559 -13.731 1.00 92.88 98 GLU A N 1
ATOM 785 C CA . GLU A 1 98 ? 34.414 5.453 -12.798 1.00 92.88 98 GLU A CA 1
ATOM 786 C C . GLU A 1 98 ? 34.289 4.111 -13.534 1.00 92.88 98 GLU A C 1
ATOM 788 O O . GLU A 1 98 ? 34.878 3.117 -13.096 1.00 92.88 98 GLU A O 1
ATOM 793 N N . LEU A 1 99 ? 33.585 4.093 -14.673 1.00 91.31 99 LEU A N 1
ATOM 794 C CA . LEU A 1 99 ? 33.501 2.919 -15.545 1.00 91.31 99 LEU A CA 1
ATOM 795 C C . LEU A 1 99 ? 34.805 2.621 -16.282 1.00 91.31 99 LEU A C 1
ATOM 797 O O . LEU A 1 99 ? 35.047 1.467 -16.572 1.00 91.31 99 LEU A O 1
ATOM 801 N N . GLU A 1 100 ? 35.640 3.600 -16.623 1.00 90.19 100 GLU A N 1
ATOM 802 C CA . GLU A 1 100 ? 36.920 3.360 -17.318 1.00 90.19 100 GLU A CA 1
ATOM 803 C C . GLU A 1 100 ? 38.010 2.852 -16.378 1.00 90.19 100 GLU A C 1
ATOM 805 O O . GLU A 1 100 ? 38.814 1.991 -16.737 1.00 90.19 100 GLU A O 1
ATOM 810 N N . SER A 1 101 ? 38.040 3.389 -15.160 1.00 88.25 101 SER A N 1
ATOM 811 C CA . SER A 1 101 ? 39.004 3.007 -14.126 1.00 88.25 101 SER A CA 1
ATOM 812 C C . SER A 1 101 ? 38.728 1.627 -13.528 1.00 88.25 101 SER A C 1
ATOM 814 O O . SER A 1 101 ? 39.594 1.075 -12.851 1.00 88.25 101 SER A O 1
ATOM 816 N N . GLY A 1 102 ? 37.530 1.073 -13.751 1.00 82.31 102 GLY A N 1
ATOM 817 C CA . GLY A 1 102 ? 37.071 -0.155 -13.104 1.00 82.31 102 GLY A CA 1
ATOM 818 C C . GLY A 1 102 ? 36.721 0.024 -11.626 1.00 82.31 102 GLY A C 1
ATOM 819 O O . GLY A 1 102 ? 36.461 -0.969 -10.950 1.00 82.31 102 GLY A O 1
ATOM 820 N N . LEU A 1 103 ? 36.688 1.267 -11.122 1.00 85.62 103 LEU A N 1
ATOM 821 C CA . LEU A 1 103 ? 36.228 1.583 -9.766 1.00 85.62 103 LEU A CA 1
ATOM 822 C C . LEU A 1 103 ? 34.768 1.165 -9.561 1.00 85.62 103 LEU A C 1
ATOM 824 O O . LEU A 1 103 ? 34.407 0.708 -8.477 1.00 85.62 103 LEU A O 1
ATOM 828 N N . LYS A 1 104 ? 33.945 1.277 -10.610 1.00 87.44 104 LYS A N 1
ATOM 829 C CA . LYS A 1 104 ? 32.601 0.696 -10.664 1.00 87.44 104 LYS A CA 1
ATOM 830 C C . LYS A 1 104 ? 32.545 -0.400 -11.717 1.00 87.44 104 LYS A C 1
ATOM 832 O O . LYS A 1 10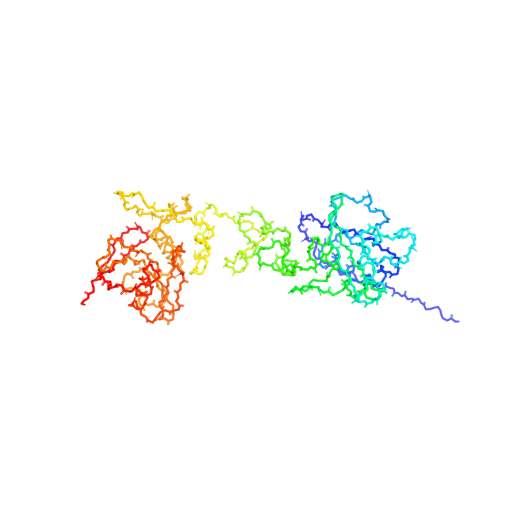4 ? 32.907 -0.192 -12.872 1.00 87.44 104 LYS A O 1
ATOM 837 N N . SER A 1 105 ? 32.047 -1.570 -11.322 1.00 90.12 105 SER A N 1
ATOM 838 C CA . SER A 1 105 ? 31.817 -2.686 -12.244 1.00 90.12 105 SER A CA 1
ATOM 839 C C . SER A 1 105 ? 30.664 -2.389 -13.207 1.00 90.12 105 SER A C 1
ATOM 841 O O . SER A 1 105 ? 30.727 -2.784 -14.372 1.00 90.12 105 SER A O 1
ATOM 843 N N . PHE A 1 106 ? 29.647 -1.659 -12.747 1.00 94.12 106 PHE A N 1
ATOM 844 C CA . PHE A 1 106 ? 28.554 -1.132 -13.554 1.00 94.12 106 PHE A CA 1
ATOM 845 C C . PHE A 1 106 ? 27.935 0.120 -12.923 1.00 94.12 106 PHE A C 1
ATOM 847 O O . PHE A 1 106 ? 28.179 0.440 -11.759 1.00 94.12 106 PHE A O 1
ATOM 854 N N . LEU A 1 107 ? 27.107 0.808 -13.701 1.00 94.12 107 LEU A N 1
ATOM 855 C CA . LEU A 1 107 ? 26.179 1.830 -13.246 1.00 94.12 107 LEU A CA 1
ATOM 856 C C . LEU A 1 107 ? 24.817 1.627 -13.904 1.00 94.12 107 LEU A C 1
ATOM 858 O O . LEU A 1 107 ? 24.710 1.105 -15.017 1.00 94.12 107 LEU A O 1
ATOM 862 N N . ILE A 1 108 ? 23.789 2.101 -13.208 1.00 95.56 108 ILE A N 1
ATOM 863 C CA . ILE A 1 108 ? 22.427 2.221 -13.724 1.00 95.56 108 ILE A CA 1
ATOM 864 C C . ILE A 1 108 ? 22.021 3.678 -13.588 1.00 95.56 108 ILE A C 1
ATOM 866 O O . ILE A 1 108 ? 22.124 4.221 -12.490 1.00 95.56 108 ILE A O 1
ATOM 870 N N . LYS A 1 109 ? 21.582 4.321 -14.663 1.00 95.56 109 LYS A N 1
ATOM 871 C CA . LYS A 1 109 ? 21.140 5.719 -14.633 1.00 95.56 109 LYS A CA 1
ATOM 872 C C . LYS A 1 109 ? 19.733 5.828 -15.187 1.00 95.56 109 LYS A C 1
ATOM 874 O O . LYS A 1 109 ? 19.512 5.427 -16.322 1.00 95.56 109 LYS A O 1
ATOM 879 N N . VAL A 1 110 ? 18.826 6.397 -14.402 1.00 95.69 110 VAL A N 1
ATOM 880 C CA . VAL A 1 110 ? 17.449 6.693 -14.809 1.00 95.69 110 VAL A CA 1
ATOM 881 C C . VAL A 1 110 ? 17.322 8.200 -15.001 1.00 95.69 110 VAL A C 1
ATOM 883 O O . VAL A 1 110 ? 17.796 8.970 -14.163 1.00 95.69 110 VAL A O 1
ATOM 886 N N . LEU A 1 111 ? 16.735 8.633 -16.113 1.00 95.19 111 LEU A N 1
ATOM 887 C CA . LEU A 1 111 ? 16.483 10.043 -16.404 1.00 95.19 111 LEU A CA 1
ATOM 888 C C . LEU A 1 111 ? 15.274 10.217 -17.324 1.00 95.19 111 LEU A C 1
ATOM 890 O O . LEU A 1 111 ? 14.993 9.365 -18.160 1.00 95.19 111 LEU A O 1
ATOM 894 N N . GLU A 1 112 ? 14.611 11.363 -17.221 1.00 95.06 112 GLU A N 1
ATOM 895 C CA . GLU A 1 112 ? 13.525 11.749 -18.122 1.00 95.06 112 GLU A CA 1
ATOM 896 C C . GLU A 1 112 ? 14.056 12.659 -19.232 1.00 95.06 112 GLU A C 1
ATOM 898 O O . GLU A 1 112 ? 14.752 13.646 -18.966 1.00 95.06 112 GLU A O 1
ATOM 903 N N . LYS A 1 113 ? 13.732 12.354 -20.492 1.00 93.31 113 LYS A N 1
ATOM 904 C CA . LYS A 1 113 ? 14.073 13.219 -21.630 1.00 93.31 113 LYS A CA 1
ATOM 905 C C . LYS A 1 113 ? 13.087 13.081 -22.779 1.00 93.31 113 LYS A C 1
ATOM 907 O O . LYS A 1 113 ? 12.795 11.980 -23.235 1.00 93.31 113 LYS A O 1
ATOM 912 N N . ASP A 1 114 ? 12.625 14.223 -23.289 1.00 91.06 114 ASP A N 1
ATOM 913 C CA . ASP A 1 114 ? 11.671 14.310 -24.405 1.00 91.06 114 ASP A CA 1
ATOM 914 C C . ASP A 1 114 ? 10.389 13.480 -24.164 1.00 91.06 114 ASP A C 1
ATOM 916 O O . ASP A 1 114 ? 9.804 12.920 -25.091 1.00 91.06 114 ASP A O 1
ATOM 920 N N . GLY A 1 115 ? 9.968 13.389 -22.895 1.00 89.31 115 GLY A N 1
ATOM 921 C CA . GLY A 1 115 ? 8.824 12.588 -22.450 1.00 89.31 115 GLY A CA 1
ATOM 922 C C . GLY A 1 115 ? 9.083 11.081 -22.398 1.00 89.31 115 GLY A C 1
ATOM 923 O O . GLY A 1 115 ? 8.127 10.321 -22.335 1.00 89.31 115 GLY A O 1
ATOM 924 N N . ASN A 1 116 ? 10.336 10.634 -22.484 1.00 93.19 116 ASN A N 1
ATOM 925 C CA . ASN A 1 116 ? 10.711 9.234 -22.314 1.00 93.19 116 ASN A CA 1
ATOM 926 C C . ASN A 1 116 ? 11.458 9.041 -20.997 1.00 93.19 116 ASN A C 1
ATOM 928 O O . ASN A 1 116 ? 12.412 9.780 -20.724 1.00 93.19 116 ASN A O 1
ATOM 932 N N . ARG A 1 117 ? 11.117 7.963 -20.290 1.00 95.00 117 ARG A N 1
ATOM 933 C CA . ARG A 1 117 ? 11.901 7.451 -19.171 1.00 95.00 117 ARG A CA 1
ATOM 934 C C . ARG A 1 117 ? 13.034 6.605 -19.721 1.00 95.00 117 ARG A C 1
ATOM 936 O O . ARG A 1 117 ? 12.799 5.569 -20.336 1.00 95.00 117 ARG A O 1
ATOM 943 N N . ILE A 1 118 ? 14.266 7.063 -19.555 1.00 96.00 118 ILE A N 1
ATOM 944 C CA . ILE A 1 118 ? 15.458 6.412 -20.091 1.00 96.00 118 ILE A CA 1
ATOM 945 C C . ILE A 1 118 ? 16.238 5.788 -18.942 1.00 96.00 118 ILE A C 1
ATOM 947 O O . ILE A 1 118 ? 16.749 6.498 -18.078 1.00 96.00 118 ILE A O 1
ATOM 951 N N . THR A 1 119 ? 16.405 4.472 -18.999 1.00 97.19 119 THR A N 1
ATOM 952 C CA . THR A 1 119 ? 17.279 3.713 -18.111 1.00 97.19 119 THR A CA 1
ATOM 953 C C . THR A 1 119 ? 18.491 3.218 -18.886 1.00 97.19 119 THR A C 1
ATOM 955 O O . THR A 1 119 ? 18.380 2.527 -19.899 1.00 97.19 119 THR A O 1
ATOM 958 N N . ILE A 1 120 ? 19.674 3.572 -18.405 1.00 96.75 120 ILE A N 1
ATOM 959 C CA . ILE A 1 120 ? 20.958 3.179 -18.978 1.00 96.75 120 ILE A CA 1
ATOM 960 C C . ILE A 1 120 ? 21.572 2.152 -18.052 1.00 96.75 120 ILE A C 1
ATOM 962 O O . ILE A 1 120 ? 21.818 2.464 -16.889 1.00 96.75 120 ILE A O 1
ATOM 966 N N . ILE A 1 121 ? 21.865 0.966 -18.574 1.00 96.75 121 ILE A N 1
ATOM 967 C CA . ILE A 1 121 ? 22.631 -0.056 -17.861 1.00 96.75 121 ILE A CA 1
ATOM 968 C C . ILE A 1 121 ? 23.978 -0.179 -18.566 1.00 96.75 121 ILE A C 1
ATOM 970 O O . ILE A 1 121 ? 24.066 -0.601 -19.723 1.00 96.75 121 ILE A O 1
ATOM 974 N N . ALA A 1 122 ? 25.030 0.237 -17.864 1.00 95.06 122 ALA A N 1
ATOM 975 C CA . ALA A 1 122 ? 26.372 0.373 -18.407 1.00 95.06 122 ALA A CA 1
ATOM 976 C C . ALA A 1 122 ? 27.390 -0.304 -17.487 1.00 95.06 122 ALA A C 1
ATOM 978 O O . ALA A 1 122 ? 27.610 0.130 -16.362 1.00 95.06 122 ALA A O 1
ATOM 979 N N . GLY A 1 123 ? 28.027 -1.368 -17.969 1.00 92.75 123 GLY A N 1
ATOM 980 C CA . GLY A 1 123 ? 29.155 -2.014 -17.300 1.00 92.75 123 GLY A CA 1
ATOM 981 C C . GLY A 1 123 ? 30.508 -1.474 -17.765 1.00 92.75 123 GLY A C 1
ATOM 982 O O . GLY A 1 123 ? 30.620 -0.978 -18.885 1.00 92.75 123 GLY A O 1
ATOM 983 N N . TYR A 1 124 ? 31.552 -1.683 -16.951 1.00 88.94 124 TYR A N 1
ATOM 984 C CA . TYR A 1 124 ? 32.966 -1.502 -17.345 1.00 88.94 124 TYR A CA 1
ATOM 985 C C . TYR A 1 124 ? 33.277 -2.232 -18.668 1.00 88.94 124 TYR A C 1
ATOM 987 O O . TYR A 1 124 ? 34.037 -1.770 -19.515 1.00 88.94 124 TYR A O 1
ATOM 995 N N . ASN A 1 125 ? 32.645 -3.390 -18.867 1.00 90.62 125 ASN A N 1
ATOM 996 C CA . ASN A 1 125 ? 32.640 -4.125 -20.123 1.00 90.62 125 ASN A CA 1
ATOM 997 C C . ASN A 1 125 ? 31.241 -4.722 -20.388 1.00 90.62 125 ASN A C 1
ATOM 999 O O . ASN A 1 125 ? 30.318 -4.627 -19.571 1.00 90.62 125 ASN A O 1
ATOM 1003 N N . ARG A 1 126 ? 31.082 -5.384 -21.538 1.00 91.06 126 ARG A N 1
ATOM 1004 C CA . ARG A 1 126 ? 29.822 -6.041 -21.933 1.00 91.06 126 ARG A CA 1
ATOM 1005 C C . ARG A 1 126 ? 29.360 -7.140 -20.976 1.00 91.06 126 ARG A C 1
ATOM 1007 O O . ARG A 1 126 ? 28.165 -7.319 -20.780 1.00 91.06 126 ARG A O 1
ATOM 1014 N N . HIS A 1 127 ? 30.292 -7.868 -20.361 1.00 92.00 127 HIS A N 1
ATOM 1015 C CA . HIS A 1 127 ? 29.949 -8.916 -19.406 1.00 92.00 127 HIS A CA 1
ATOM 1016 C C . HIS A 1 127 ? 29.326 -8.301 -18.152 1.00 92.00 127 HIS A C 1
ATOM 1018 O O . HIS A 1 127 ? 28.247 -8.715 -17.744 1.00 92.00 127 HIS A O 1
ATOM 1024 N N . ASN A 1 128 ? 29.934 -7.245 -17.609 1.00 94.00 128 ASN A N 1
ATOM 1025 C CA . ASN A 1 128 ? 29.356 -6.502 -16.494 1.00 94.00 128 ASN A CA 1
ATOM 1026 C C . ASN A 1 128 ? 28.027 -5.829 -16.861 1.00 94.00 128 ASN A C 1
ATOM 1028 O O . ASN A 1 128 ? 27.129 -5.801 -16.031 1.00 94.00 128 ASN A O 1
ATOM 1032 N N . THR A 1 129 ? 27.875 -5.349 -18.100 1.00 94.94 129 THR A N 1
ATOM 1033 C CA . THR A 1 129 ? 26.593 -4.816 -18.597 1.00 94.94 129 THR A CA 1
ATOM 1034 C C . THR A 1 129 ? 25.506 -5.892 -18.563 1.00 94.94 129 THR A C 1
ATOM 1036 O O . THR A 1 129 ? 24.422 -5.662 -18.040 1.00 94.94 129 THR A O 1
ATOM 1039 N N . SER A 1 130 ? 25.809 -7.085 -19.081 1.00 95.38 130 SER A N 1
ATOM 1040 C CA . S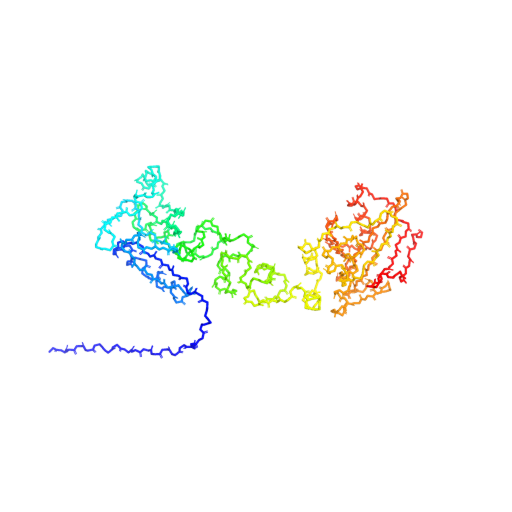ER A 1 130 ? 24.884 -8.221 -19.105 1.00 95.38 130 SER A CA 1
ATOM 1041 C C . SER A 1 130 ? 24.533 -8.718 -17.702 1.00 95.38 130 SER A C 1
ATOM 1043 O O . SER A 1 130 ? 23.377 -9.037 -17.448 1.00 95.38 130 SER A O 1
ATOM 1045 N N . LEU A 1 131 ? 25.508 -8.780 -16.790 1.00 95.38 131 LEU A N 1
ATOM 1046 C CA . LEU A 1 131 ? 25.254 -9.147 -15.396 1.00 95.38 131 LEU A CA 1
ATOM 1047 C C . LEU A 1 131 ? 24.359 -8.116 -14.706 1.00 95.38 131 LEU A C 1
ATOM 1049 O O . LEU A 1 131 ? 23.383 -8.501 -14.075 1.00 95.38 131 LEU A O 1
ATOM 1053 N N . ALA A 1 132 ? 24.654 -6.826 -14.880 1.00 96.00 132 ALA A N 1
ATOM 1054 C CA . ALA A 1 132 ? 23.859 -5.747 -14.308 1.00 96.00 132 ALA A CA 1
ATOM 1055 C C . ALA A 1 132 ? 22.424 -5.742 -14.847 1.00 96.00 132 ALA A C 1
ATOM 1057 O O . ALA A 1 132 ? 21.493 -5.513 -14.090 1.00 96.00 132 ALA A O 1
ATOM 1058 N N . ALA A 1 133 ? 22.216 -6.034 -16.132 1.00 96.75 133 ALA A N 1
ATOM 1059 C CA . ALA A 1 133 ? 20.875 -6.150 -16.702 1.00 96.75 133 ALA A CA 1
ATOM 1060 C C . ALA A 1 133 ? 20.045 -7.284 -16.068 1.00 96.75 133 ALA A C 1
ATOM 1062 O O . ALA A 1 133 ? 18.829 -7.150 -15.952 1.00 96.75 133 ALA A O 1
ATOM 1063 N N . GLN A 1 134 ? 20.698 -8.381 -15.668 1.00 95.88 134 GLN A N 1
ATOM 1064 C CA . GLN A 1 134 ? 20.066 -9.599 -15.141 1.00 95.88 134 GLN A CA 1
ATOM 1065 C C . GLN A 1 134 ? 19.934 -9.630 -13.611 1.00 95.88 134 GLN A C 1
ATOM 1067 O O . GLN A 1 134 ? 19.154 -10.425 -13.092 1.00 95.88 134 GLN A O 1
ATOM 1072 N N . SER A 1 135 ? 20.698 -8.816 -12.884 1.00 95.38 135 SER A N 1
ATOM 1073 C CA . SER A 1 135 ? 20.580 -8.676 -11.427 1.00 95.38 135 SER A CA 1
ATOM 1074 C C . SER A 1 135 ? 19.418 -7.759 -11.031 1.00 95.38 135 SER A C 1
ATOM 1076 O O . SER A 1 135 ? 19.061 -6.892 -11.822 1.00 95.38 135 SER A O 1
ATOM 1078 N N . SER A 1 136 ? 18.916 -7.888 -9.799 1.00 95.00 136 SER A N 1
ATOM 1079 C CA . SER A 1 136 ? 18.183 -6.816 -9.097 1.00 95.00 136 SER A CA 1
ATOM 1080 C C . SER A 1 136 ? 19.188 -5.953 -8.326 1.00 95.00 136 SER A C 1
ATOM 1082 O O . SER A 1 136 ? 20.210 -6.468 -7.851 1.00 95.00 136 SER A O 1
ATOM 1084 N N . ASN A 1 137 ? 18.955 -4.644 -8.262 1.00 90.81 137 ASN A N 1
ATOM 1085 C CA . ASN A 1 137 ? 19.831 -3.687 -7.582 1.00 90.81 137 ASN A CA 1
ATOM 1086 C C . ASN A 1 137 ? 19.175 -3.042 -6.344 1.00 90.81 137 ASN A C 1
ATOM 1088 O O . ASN A 1 137 ? 19.758 -2.148 -5.724 1.00 90.81 137 ASN A O 1
ATOM 1092 N N . ASP A 1 138 ? 18.012 -3.534 -5.936 1.00 92.00 138 ASP A N 1
ATOM 1093 C CA . ASP A 1 138 ? 17.358 -3.141 -4.697 1.00 92.00 138 ASP A CA 1
ATOM 1094 C C . ASP A 1 138 ? 16.896 -4.365 -3.884 1.00 92.00 138 ASP A C 1
ATOM 1096 O O . ASP A 1 138 ? 17.634 -5.345 -3.762 1.00 92.00 138 ASP A O 1
ATOM 1100 N N . TRP A 1 139 ? 15.766 -4.247 -3.190 1.00 90.75 139 TRP A N 1
ATOM 1101 C CA . TRP A 1 139 ? 15.249 -5.220 -2.230 1.00 90.75 139 TRP A CA 1
ATOM 1102 C C . TRP A 1 139 ? 14.040 -6.005 -2.770 1.00 90.75 139 TRP A C 1
ATOM 1104 O O . TRP A 1 139 ? 13.418 -6.768 -2.016 1.00 90.75 139 TRP A O 1
ATOM 1114 N N . ASP A 1 140 ? 13.736 -5.865 -4.061 1.00 94.31 140 ASP A N 1
ATOM 1115 C CA . ASP A 1 140 ? 12.823 -6.732 -4.796 1.00 94.31 140 ASP A CA 1
ATOM 1116 C C . ASP A 1 140 ? 13.566 -7.855 -5.555 1.00 94.31 140 ASP A C 1
ATOM 1118 O O . ASP A 1 140 ? 14.745 -8.138 -5.313 1.00 94.31 140 ASP A O 1
ATOM 1122 N N . THR A 1 141 ? 12.852 -8.580 -6.422 1.00 95.12 141 THR A N 1
ATOM 1123 C CA . THR A 1 141 ? 13.429 -9.652 -7.249 1.00 95.12 141 THR A CA 1
ATOM 1124 C C . THR A 1 141 ? 13.374 -9.391 -8.757 1.00 95.12 141 THR A C 1
ATOM 1126 O O . THR A 1 141 ? 13.713 -10.288 -9.542 1.00 95.12 141 THR A O 1
ATOM 1129 N N . LEU A 1 142 ? 12.981 -8.192 -9.194 1.00 95.88 142 LEU A N 1
ATOM 1130 C CA . LEU A 1 142 ? 12.926 -7.837 -10.606 1.00 95.88 142 LEU A CA 1
ATOM 1131 C C . LEU A 1 142 ? 14.331 -7.534 -11.148 1.00 95.88 142 LEU A C 1
ATOM 1133 O O . LEU A 1 142 ? 15.117 -6.824 -10.531 1.00 95.88 142 LEU A O 1
ATOM 1137 N N . PRO A 1 143 ? 14.704 -8.075 -12.322 1.00 96.69 143 PRO A N 1
ATOM 1138 C CA . PRO A 1 143 ? 15.953 -7.679 -12.956 1.00 96.69 143 PRO A CA 1
ATOM 1139 C C . PRO A 1 143 ? 15.909 -6.217 -13.411 1.00 96.69 143 PRO A C 1
ATOM 1141 O O . PRO A 1 143 ? 14.933 -5.796 -14.032 1.00 96.69 143 PRO A O 1
ATOM 1144 N N . ASN A 1 144 ? 17.021 -5.497 -13.270 1.00 97.31 144 ASN A N 1
ATOM 1145 C CA . ASN A 1 144 ? 17.132 -4.074 -13.614 1.00 97.31 144 ASN A CA 1
ATOM 1146 C C . ASN A 1 144 ? 16.660 -3.737 -15.041 1.00 97.31 144 ASN A C 1
ATOM 1148 O O . ASN A 1 144 ? 16.134 -2.656 -15.308 1.00 97.31 144 ASN A O 1
ATOM 1152 N N . ALA A 1 145 ? 16.886 -4.641 -16.002 1.00 96.56 145 ALA A N 1
ATOM 1153 C CA . ALA A 1 145 ? 16.408 -4.448 -17.369 1.00 96.56 145 ALA A CA 1
ATOM 1154 C C . ALA A 1 145 ? 14.891 -4.648 -17.501 1.00 96.56 145 ALA A C 1
ATOM 1156 O O . ALA A 1 145 ? 14.278 -3.977 -18.326 1.00 96.56 145 ALA A O 1
ATOM 1157 N N . ILE A 1 146 ? 14.288 -5.549 -16.721 1.00 96.38 146 ILE A N 1
ATOM 1158 C CA . ILE A 1 146 ? 12.830 -5.727 -16.673 1.00 96.38 146 ILE A CA 1
ATOM 1159 C C . ILE A 1 146 ? 12.189 -4.480 -16.075 1.00 96.38 146 ILE A C 1
ATOM 1161 O O . ILE A 1 146 ? 11.291 -3.915 -16.691 1.00 96.38 146 ILE A O 1
ATOM 1165 N N . GLU A 1 147 ? 12.720 -3.990 -14.961 1.00 96.44 147 GLU A N 1
ATOM 1166 C CA . GLU A 1 147 ? 12.264 -2.753 -14.331 1.00 96.44 147 GLU A CA 1
ATOM 1167 C C . GLU A 1 147 ? 12.344 -1.554 -15.280 1.00 96.44 147 GLU A C 1
ATOM 1169 O O . GLU A 1 147 ? 11.370 -0.832 -15.495 1.00 96.44 147 GLU A O 1
ATOM 1174 N N . ALA A 1 148 ? 13.473 -1.406 -15.981 1.00 96.25 148 ALA A N 1
ATOM 1175 C CA . ALA A 1 148 ? 13.636 -0.399 -17.026 1.00 96.25 148 ALA A CA 1
ATOM 1176 C C . ALA A 1 148 ? 12.558 -0.471 -18.120 1.00 96.25 148 ALA A C 1
ATOM 1178 O O . ALA A 1 148 ? 12.179 0.559 -18.674 1.00 96.25 148 ALA A O 1
ATOM 1179 N N . MET A 1 149 ? 12.092 -1.673 -18.467 1.00 95.50 149 MET A N 1
ATOM 1180 C CA . MET A 1 149 ? 11.065 -1.885 -19.489 1.00 95.50 149 MET A CA 1
ATOM 1181 C C . MET A 1 149 ? 9.646 -1.666 -18.946 1.00 95.50 149 MET A C 1
ATOM 1183 O O . MET A 1 149 ? 8.797 -1.135 -19.667 1.00 95.50 149 MET A O 1
ATOM 1187 N N . LEU A 1 150 ? 9.400 -2.014 -17.682 1.00 94.69 150 LEU A N 1
ATOM 1188 C CA . LEU A 1 150 ? 8.150 -1.737 -16.967 1.00 94.69 150 LEU A CA 1
ATOM 1189 C C . LEU A 1 150 ? 7.992 -0.253 -16.623 1.00 94.69 150 LEU A C 1
ATOM 1191 O O . LEU A 1 150 ? 6.867 0.229 -16.506 1.00 94.69 150 LEU A O 1
ATOM 1195 N N . GLY A 1 151 ? 9.104 0.480 -16.560 1.00 94.62 151 GLY A N 1
ATOM 1196 C CA . GLY A 1 151 ? 9.145 1.884 -16.164 1.00 94.62 151 GLY A CA 1
ATOM 1197 C C . GLY A 1 151 ? 9.336 2.068 -14.663 1.00 94.62 151 GLY A C 1
ATOM 1198 O O . GLY A 1 151 ? 9.332 3.208 -14.202 1.00 94.62 151 GLY A O 1
ATOM 1199 N N . THR A 1 152 ? 9.552 0.983 -13.919 1.00 95.62 152 THR A N 1
ATOM 1200 C CA . THR A 1 152 ? 9.858 1.042 -12.494 1.00 95.62 152 THR A CA 1
ATOM 1201 C C . THR A 1 152 ? 11.261 1.608 -12.252 1.00 95.62 152 THR A C 1
ATOM 1203 O O . THR A 1 152 ? 11.941 2.087 -13.177 1.00 95.62 152 THR A O 1
ATOM 1206 N N . ASN A 1 153 ? 11.676 1.725 -10.997 1.00 94.31 153 ASN A N 1
ATOM 1207 C CA . ASN A 1 153 ? 12.967 2.281 -10.621 1.00 94.31 153 ASN A CA 1
ATOM 1208 C C . ASN A 1 153 ? 13.907 1.181 -10.095 1.00 94.31 153 ASN A C 1
ATOM 1210 O O . ASN A 1 153 ? 13.771 0.846 -8.927 1.00 94.31 153 ASN A O 1
ATOM 1214 N N . PRO A 1 154 ? 14.973 0.807 -10.843 1.00 95.81 154 PRO A N 1
ATOM 1215 C CA . PRO A 1 154 ? 15.956 -0.228 -10.458 1.00 95.81 154 PRO A CA 1
ATOM 1216 C C . PRO A 1 154 ? 16.807 0.014 -9.205 1.00 95.81 154 PRO A C 1
ATOM 1218 O O . PRO A 1 154 ? 17.912 -0.510 -9.038 1.00 95.81 154 PRO A O 1
ATOM 1221 N N . ARG A 1 155 ? 16.411 0.967 -8.375 1.00 94.12 155 ARG A N 1
ATOM 1222 C CA . ARG A 1 155 ? 17.066 1.338 -7.122 1.00 94.12 155 ARG A CA 1
ATOM 1223 C C . ARG A 1 155 ? 16.049 1.444 -5.988 1.00 94.12 155 ARG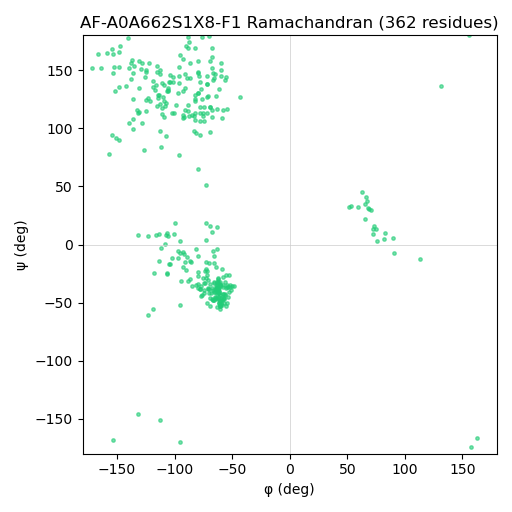 A C 1
ATOM 1225 O O . ARG A 1 155 ? 16.399 1.975 -4.932 1.00 94.12 155 ARG A O 1
ATOM 1232 N N . LYS A 1 156 ? 14.804 1.045 -6.226 1.00 96.06 156 LYS A N 1
ATOM 1233 C CA . LYS A 1 156 ? 13.666 1.255 -5.350 1.00 96.06 156 LYS A CA 1
ATOM 1234 C C . LYS A 1 156 ? 12.627 0.165 -5.633 1.00 96.06 156 LYS A C 1
ATOM 1236 O O . LYS A 1 156 ? 11.756 0.368 -6.462 1.00 96.06 156 LYS A O 1
ATOM 1241 N N . GLY A 1 157 ? 12.686 -0.915 -4.853 1.00 96.50 157 GLY A N 1
ATOM 1242 C CA . GLY A 1 157 ? 11.828 -2.095 -5.035 1.00 96.50 157 GLY A CA 1
ATOM 1243 C C . GLY A 1 157 ? 10.353 -1.921 -4.645 1.00 96.50 157 GLY A C 1
ATOM 1244 O O . GLY A 1 157 ? 9.696 -2.909 -4.355 1.00 96.50 157 GLY A O 1
ATOM 1245 N N . ASP A 1 158 ? 9.894 -0.676 -4.543 1.00 97.88 158 ASP A N 1
ATOM 1246 C CA . ASP A 1 158 ? 8.515 -0.204 -4.353 1.00 97.88 158 ASP A CA 1
ATOM 1247 C C . ASP A 1 158 ? 8.500 1.172 -5.033 1.00 97.88 158 ASP A C 1
ATOM 1249 O O . ASP A 1 158 ? 8.962 2.174 -4.470 1.00 97.88 158 ASP A O 1
ATOM 1253 N N . THR A 1 159 ? 8.153 1.212 -6.314 1.00 96.94 159 THR A N 1
ATOM 1254 C CA . THR A 1 159 ? 8.400 2.360 -7.182 1.00 96.94 159 THR A CA 1
ATOM 1255 C C . THR A 1 159 ? 7.452 3.512 -6.900 1.00 96.94 159 THR A C 1
ATOM 1257 O O . THR A 1 159 ? 7.889 4.671 -6.997 1.00 96.94 159 THR A O 1
ATOM 1260 N N . ASP A 1 160 ? 6.214 3.250 -6.514 1.00 97.69 160 ASP A N 1
ATOM 1261 C CA . ASP A 1 160 ? 5.216 4.284 -6.265 1.00 97.69 160 ASP A CA 1
ATOM 1262 C C . ASP A 1 160 ? 5.099 4.699 -4.788 1.00 97.69 160 ASP A C 1
ATOM 1264 O O . ASP A 1 160 ? 4.534 5.761 -4.526 1.00 97.69 160 ASP A O 1
ATOM 1268 N N . ASP A 1 161 ? 5.769 4.009 -3.857 1.00 97.62 161 ASP A N 1
ATOM 1269 C CA . ASP A 1 161 ? 5.717 4.225 -2.400 1.00 97.62 161 ASP A CA 1
ATOM 1270 C C . ASP A 1 161 ? 4.343 3.914 -1.785 1.00 97.62 161 ASP A C 1
ATOM 1272 O O . ASP A 1 161 ? 3.857 4.685 -0.935 1.00 97.62 161 ASP A O 1
ATOM 1276 N N . ASP A 1 162 ? 3.675 2.849 -2.213 1.00 97.25 162 ASP A N 1
ATOM 1277 C CA . ASP A 1 162 ? 2.444 2.371 -1.579 1.00 97.25 162 ASP A CA 1
ATOM 1278 C C . ASP A 1 162 ? 2.686 1.292 -0.501 1.00 97.25 162 ASP A C 1
ATOM 1280 O O . ASP A 1 162 ? 1.775 1.019 0.278 1.00 97.25 162 ASP A O 1
ATOM 1284 N N . MET A 1 163 ? 3.923 0.799 -0.335 1.00 96.50 163 MET A N 1
ATOM 1285 C CA . MET A 1 163 ? 4.352 -0.308 0.545 1.00 96.50 163 MET A CA 1
ATOM 1286 C C . MET A 1 163 ? 4.133 -1.724 -0.007 1.00 96.50 163 MET A C 1
ATOM 1288 O O . MET A 1 163 ? 4.423 -2.702 0.699 1.00 96.50 163 MET A O 1
ATOM 1292 N N . LEU A 1 164 ? 3.676 -1.864 -1.245 1.00 97.44 164 LEU A N 1
ATOM 1293 C CA . LEU A 1 164 ? 3.714 -3.087 -2.027 1.00 97.44 164 LEU A CA 1
ATOM 1294 C C . LEU A 1 164 ? 4.951 -3.043 -2.932 1.00 97.44 164 LEU A C 1
ATOM 1296 O O . LEU A 1 164 ? 5.371 -2.006 -3.420 1.00 97.44 164 LEU A O 1
ATOM 1300 N N . ARG A 1 165 ? 5.638 -4.178 -3.064 1.00 97.44 165 ARG A N 1
ATOM 1301 C CA . ARG A 1 165 ? 6.879 -4.227 -3.849 1.00 97.44 165 ARG A CA 1
ATOM 1302 C C . ARG A 1 165 ? 6.566 -4.489 -5.311 1.00 97.44 165 ARG A C 1
ATOM 1304 O O . ARG A 1 165 ? 5.789 -5.410 -5.576 1.00 97.44 165 ARG A O 1
ATOM 1311 N N . ASP A 1 166 ? 7.314 -3.869 -6.219 1.00 97.88 166 ASP A N 1
ATOM 1312 C CA . ASP A 1 166 ? 7.136 -4.009 -7.670 1.00 97.88 166 ASP A CA 1
ATOM 1313 C C . ASP A 1 166 ? 7.084 -5.480 -8.117 1.00 97.88 166 ASP A C 1
ATOM 1315 O O . ASP A 1 166 ? 6.295 -5.869 -8.981 1.00 97.88 166 ASP A O 1
ATOM 1319 N N . ASP A 1 167 ? 7.918 -6.342 -7.516 1.00 96.50 167 ASP A N 1
ATOM 1320 C CA . ASP A 1 167 ? 7.951 -7.771 -7.836 1.00 96.50 167 ASP A CA 1
ATOM 1321 C C . ASP A 1 167 ? 6.665 -8.517 -7.456 1.00 96.50 167 ASP A C 1
ATOM 1323 O O . ASP A 1 167 ? 6.296 -9.479 -8.133 1.00 96.50 167 ASP A O 1
ATOM 1327 N N . LYS A 1 168 ? 5.985 -8.090 -6.390 1.00 97.31 168 LYS A N 1
ATOM 1328 C CA . LYS A 1 168 ? 4.703 -8.640 -5.938 1.00 97.31 168 LYS A CA 1
ATOM 1329 C C . LYS A 1 168 ? 3.562 -8.147 -6.799 1.00 97.31 168 LYS A C 1
ATOM 1331 O O . LYS A 1 168 ? 2.742 -8.958 -7.226 1.00 97.31 168 LYS A O 1
ATOM 1336 N N . GLU A 1 169 ? 3.560 -6.863 -7.097 1.00 97.31 169 GLU A N 1
ATOM 1337 C CA . GLU A 1 169 ? 2.569 -6.234 -7.959 1.00 97.31 169 GLU A CA 1
ATOM 1338 C C . GLU A 1 169 ? 2.512 -6.924 -9.317 1.00 97.31 169 GLU A C 1
ATOM 1340 O O . GLU A 1 169 ? 1.483 -7.463 -9.710 1.00 97.31 169 GLU A O 1
ATOM 1345 N N . VAL A 1 170 ? 3.652 -7.064 -9.993 1.00 94.81 170 VAL A N 1
ATOM 1346 C CA . VAL A 1 170 ? 3.662 -7.594 -11.364 1.00 94.81 170 VAL A CA 1
ATOM 1347 C C . VAL A 1 170 ? 3.547 -9.114 -11.473 1.00 94.81 170 VAL A C 1
ATOM 1349 O O . VAL A 1 170 ? 3.162 -9.611 -12.532 1.00 94.81 170 VAL A O 1
ATOM 1352 N N . LEU A 1 171 ? 3.924 -9.880 -10.440 1.00 93.12 171 LEU A N 1
ATOM 1353 C CA . LEU A 1 171 ? 3.958 -11.352 -10.510 1.00 93.12 171 LEU A CA 1
ATOM 1354 C C . LEU A 1 171 ? 2.834 -12.047 -9.741 1.00 93.12 171 LEU A C 1
ATOM 1356 O O . LEU A 1 171 ? 2.550 -13.208 -10.045 1.00 93.12 171 LEU A O 1
ATOM 1360 N N . GLU A 1 172 ? 2.259 -11.399 -8.731 1.00 95.25 172 GLU A N 1
ATOM 1361 C CA . GLU A 1 172 ? 1.299 -12.013 -7.811 1.00 95.25 172 GLU A CA 1
ATOM 1362 C C . GLU A 1 172 ? -0.060 -11.317 -7.869 1.00 95.25 172 GLU A C 1
ATOM 1364 O O . GLU A 1 172 ? -1.052 -11.986 -8.156 1.00 95.25 172 GLU A O 1
ATOM 1369 N N . TYR A 1 173 ? -0.096 -9.999 -7.658 1.00 96.25 173 TYR A N 1
ATOM 1370 C CA . TYR A 1 173 ? -1.347 -9.236 -7.556 1.00 96.25 173 TYR A CA 1
ATOM 1371 C C . TYR A 1 173 ? -1.840 -8.666 -8.889 1.00 96.25 173 TYR A C 1
ATOM 1373 O O . TYR A 1 173 ? -3.013 -8.346 -9.022 1.00 96.25 173 TYR A O 1
ATOM 1381 N N . LEU A 1 174 ? -0.971 -8.643 -9.903 1.00 95.06 174 LEU A N 1
ATOM 1382 C CA . LEU A 1 174 ? -1.239 -8.136 -11.251 1.00 95.06 174 LEU A CA 1
ATOM 1383 C C . LEU A 1 174 ? -1.651 -6.655 -11.280 1.00 95.06 174 LEU A C 1
ATOM 1385 O O . LEU A 1 174 ? -2.402 -6.242 -12.167 1.00 95.06 174 LEU A O 1
ATOM 1389 N N . THR A 1 175 ? -1.112 -5.874 -10.346 1.00 96.38 175 THR A N 1
ATOM 1390 C CA . THR A 1 175 ? -1.284 -4.424 -10.237 1.00 96.38 175 THR A CA 1
ATOM 1391 C C . THR A 1 175 ? -0.237 -3.653 -11.052 1.00 96.38 175 THR A C 1
ATOM 1393 O O . THR A 1 175 ? 0.698 -4.241 -11.618 1.00 96.38 175 THR A O 1
ATOM 1396 N N . ASP A 1 176 ? -0.419 -2.339 -11.210 1.00 95.31 176 ASP A N 1
ATOM 1397 C CA . ASP A 1 176 ? 0.546 -1.464 -11.875 1.00 95.31 176 ASP A CA 1
ATOM 1398 C C . ASP A 1 176 ? 1.527 -0.848 -10.855 1.00 95.31 176 ASP A C 1
ATOM 1400 O O . ASP A 1 176 ? 1.144 0.115 -10.206 1.00 95.31 176 ASP A O 1
ATOM 1404 N N . PRO A 1 177 ? 2.822 -1.241 -10.838 1.00 96.25 177 PRO A N 1
ATOM 1405 C CA . PRO A 1 177 ? 3.829 -0.760 -9.868 1.00 96.25 177 PRO A CA 1
ATOM 1406 C C . PRO A 1 177 ? 4.222 0.720 -9.998 1.00 96.25 177 PRO A C 1
ATOM 1408 O O . PRO A 1 177 ? 5.259 1.176 -9.514 1.00 96.25 177 PRO A O 1
ATOM 1411 N N . LEU A 1 178 ? 3.476 1.478 -10.796 1.00 95.62 178 LEU A N 1
ATOM 1412 C CA . LEU A 1 178 ? 3.623 2.918 -10.967 1.00 95.62 178 LEU A CA 1
ATOM 1413 C C . LEU A 1 178 ? 2.425 3.684 -10.392 1.00 95.62 178 LEU A C 1
ATOM 1415 O O . LEU A 1 178 ? 2.419 4.919 -10.475 1.00 95.62 178 LEU A O 1
ATOM 1419 N N . LEU A 1 179 ? 1.410 2.981 -9.892 1.00 97.69 179 LEU A N 1
ATOM 1420 C CA . LEU A 1 179 ? 0.157 3.519 -9.398 1.00 97.69 179 LEU A CA 1
ATOM 1421 C C . LEU A 1 179 ? -0.151 2.893 -8.047 1.00 97.69 179 LEU A C 1
ATOM 1423 O O . LEU A 1 179 ? -0.503 1.729 -7.983 1.00 97.69 179 LEU A O 1
ATOM 1427 N N . LYS A 1 180 ? -0.172 3.734 -7.009 1.00 98.38 180 LYS A N 1
ATOM 1428 C CA . LYS A 1 180 ? -0.523 3.283 -5.659 1.00 98.38 180 LYS A CA 1
ATOM 1429 C C . LYS A 1 180 ? -1.875 2.582 -5.576 1.00 98.38 180 LYS A C 1
ATOM 1431 O O . LYS A 1 180 ? -2.108 1.882 -4.612 1.00 98.38 180 LYS A O 1
ATOM 1436 N N . ASP A 1 181 ? -2.770 2.922 -6.494 1.00 98.31 181 ASP A N 1
ATOM 1437 C CA . ASP A 1 181 ? -4.163 2.499 -6.581 1.00 98.31 181 ASP A CA 1
ATOM 1438 C C . ASP A 1 181 ? -4.404 2.148 -8.056 1.00 98.31 181 ASP A C 1
ATOM 1440 O O . ASP A 1 181 ? -4.511 3.034 -8.923 1.00 98.31 181 ASP A O 1
ATOM 1444 N N . THR A 1 182 ? -4.362 0.854 -8.362 1.00 97.88 182 THR A N 1
ATOM 1445 C CA . THR A 1 182 ? -4.393 0.339 -9.731 1.00 97.88 182 THR A CA 1
ATOM 1446 C C . THR A 1 182 ? -5.764 0.502 -10.375 1.00 97.88 182 THR A C 1
ATOM 1448 O O . THR A 1 182 ? -5.855 0.797 -11.576 1.00 97.88 182 THR A O 1
ATOM 1451 N N . ASP A 1 183 ? -6.838 0.302 -9.618 1.00 97.88 183 ASP A N 1
ATOM 1452 C CA . ASP A 1 183 ? -8.206 0.330 -10.135 1.00 97.88 183 ASP A CA 1
ATOM 1453 C C . ASP A 1 183 ? -8.925 1.676 -9.936 1.00 97.88 183 ASP A C 1
ATOM 1455 O O . ASP A 1 183 ? -9.976 1.917 -10.546 1.00 97.88 183 ASP A O 1
ATOM 1459 N N . SER A 1 184 ? -8.270 2.599 -9.232 1.00 97.69 184 SER A N 1
ATOM 1460 C CA . SER A 1 184 ? -8.685 3.976 -8.978 1.00 97.69 184 SER A CA 1
ATOM 1461 C C . SER A 1 184 ? -9.948 4.104 -8.121 1.00 97.69 184 SER A C 1
ATOM 1463 O O . SER A 1 184 ? -10.752 5.023 -8.356 1.00 97.69 184 SER A O 1
ATOM 1465 N N . ASP A 1 185 ? -10.153 3.205 -7.159 1.00 97.25 185 ASP A N 1
ATOM 1466 C CA . ASP A 1 185 ? -11.293 3.238 -6.239 1.00 97.25 185 ASP A CA 1
ATOM 1467 C C . ASP A 1 185 ? -11.077 4.107 -4.985 1.00 97.25 185 ASP A C 1
ATOM 1469 O O . ASP A 1 185 ? -12.054 4.548 -4.361 1.00 97.25 185 ASP A O 1
ATOM 1473 N N . GLY A 1 186 ? -9.826 4.484 -4.710 1.00 95.38 186 GLY A N 1
ATOM 1474 C CA . GLY A 1 186 ? -9.421 5.345 -3.605 1.00 95.38 186 GLY A CA 1
ATOM 1475 C C . GLY A 1 186 ? -8.576 4.665 -2.528 1.00 95.38 186 GLY A C 1
ATOM 1476 O O . GLY A 1 186 ? -7.996 5.403 -1.724 1.00 95.38 186 GLY A O 1
ATOM 1477 N N . GLU A 1 187 ? -8.466 3.335 -2.517 1.00 97.38 187 GLU A N 1
ATOM 1478 C CA . GLU A 1 187 ? -7.531 2.602 -1.657 1.00 97.38 187 GLU A CA 1
ATOM 1479 C C . GLU A 1 187 ? -6.235 2.257 -2.378 1.00 97.38 187 GLU A C 1
ATOM 1481 O O . GLU A 1 187 ? -6.196 2.133 -3.594 1.00 97.38 187 GLU A O 1
ATOM 1486 N N . SER A 1 188 ? -5.141 2.120 -1.622 1.00 98.00 188 SER A N 1
ATOM 1487 C CA . SER A 1 188 ? -3.902 1.634 -2.223 1.00 98.00 188 SER A CA 1
ATOM 1488 C C . SER A 1 188 ? -3.902 0.116 -2.374 1.00 98.00 188 SER A C 1
ATOM 1490 O O . SER A 1 188 ? -4.382 -0.586 -1.477 1.00 98.00 188 SER A O 1
ATOM 1492 N N . ASP A 1 189 ? -3.234 -0.392 -3.406 1.00 98.50 189 ASP A N 1
ATOM 1493 C CA . ASP A 1 189 ? -3.091 -1.822 -3.687 1.00 98.50 189 ASP A CA 1
ATOM 1494 C C . ASP A 1 189 ? -2.549 -2.564 -2.450 1.00 98.50 189 ASP A C 1
ATOM 1496 O O . ASP A 1 189 ? -3.034 -3.631 -2.059 1.00 98.50 189 ASP A O 1
ATOM 1500 N N . SER A 1 190 ? -1.579 -1.966 -1.746 1.00 97.81 190 SER A N 1
ATOM 1501 C CA . SER A 1 190 ? -1.053 -2.496 -0.486 1.00 97.81 190 SER A CA 1
ATOM 1502 C C . SER A 1 190 ? -2.093 -2.594 0.638 1.00 97.81 190 SER A C 1
ATOM 1504 O O . SER A 1 190 ? -2.050 -3.540 1.430 1.00 97.81 190 SER A O 1
ATOM 1506 N N . ALA A 1 191 ? -3.019 -1.637 0.755 1.00 97.44 191 ALA A N 1
ATOM 1507 C CA . ALA A 1 191 ? -4.042 -1.628 1.797 1.00 97.44 191 ALA A CA 1
ATOM 1508 C C . ALA A 1 191 ? -5.056 -2.741 1.536 1.00 97.44 191 ALA A C 1
ATOM 1510 O O . ALA A 1 191 ? -5.416 -3.494 2.447 1.00 97.44 191 ALA A O 1
ATOM 1511 N N . GLU A 1 192 ? -5.432 -2.905 0.276 1.00 98.25 192 GLU A N 1
ATOM 1512 C CA . GLU A 1 192 ? -6.316 -3.961 -0.183 1.00 98.25 192 GLU A CA 1
ATOM 1513 C C . GLU A 1 192 ? -5.741 -5.352 0.073 1.00 98.25 192 GLU A C 1
ATOM 1515 O O . GLU A 1 192 ? -6.396 -6.176 0.715 1.00 98.25 192 GLU A O 1
ATOM 1520 N N . VAL A 1 193 ? -4.490 -5.612 -0.316 1.00 97.69 193 VAL A N 1
ATOM 1521 C CA . VAL A 1 193 ? -3.909 -6.961 -0.193 1.00 97.69 193 VAL A CA 1
ATOM 1522 C C . VAL A 1 193 ? -3.428 -7.291 1.220 1.00 97.69 193 VAL A C 1
ATOM 1524 O O . VAL A 1 193 ? -3.555 -8.436 1.660 1.00 97.69 193 VAL A O 1
ATOM 1527 N N . LEU A 1 194 ? -2.859 -6.323 1.949 1.00 96.44 194 LEU A N 1
ATOM 1528 C CA . LEU A 1 194 ? -2.252 -6.576 3.262 1.00 96.44 194 LEU A CA 1
ATOM 1529 C C . LEU A 1 194 ? -3.236 -6.412 4.419 1.00 96.44 194 LEU A C 1
ATOM 1531 O O . LEU A 1 194 ? -2.979 -6.950 5.499 1.00 96.44 194 LEU A O 1
ATOM 1535 N N . VAL A 1 195 ? -4.326 -5.662 4.225 1.00 96.38 195 VAL A N 1
ATOM 1536 C CA . VAL A 1 195 ? -5.273 -5.342 5.299 1.00 96.38 195 VAL A CA 1
ATOM 1537 C C . VAL A 1 195 ? -6.688 -5.787 4.960 1.00 96.38 195 VAL A C 1
ATOM 1539 O O . VAL A 1 195 ? -7.245 -6.602 5.697 1.00 96.38 195 VAL A O 1
ATOM 1542 N N . TYR A 1 196 ? -7.287 -5.277 3.885 1.00 97.44 196 TYR A N 1
ATOM 1543 C CA . TYR A 1 196 ? -8.723 -5.456 3.641 1.00 97.44 196 TYR A CA 1
ATOM 1544 C C . TYR A 1 196 ? -9.087 -6.826 3.060 1.00 97.44 196 TYR A C 1
ATOM 1546 O O . TYR A 1 196 ? -10.176 -7.340 3.336 1.00 97.44 196 TYR A O 1
ATOM 1554 N N . GLY A 1 197 ? -8.157 -7.462 2.351 1.00 96.69 197 GLY A N 1
ATOM 1555 C CA . GLY A 1 197 ? -8.372 -8.721 1.646 1.00 96.69 197 GLY A CA 1
ATOM 1556 C C . GLY A 1 197 ? -9.276 -8.576 0.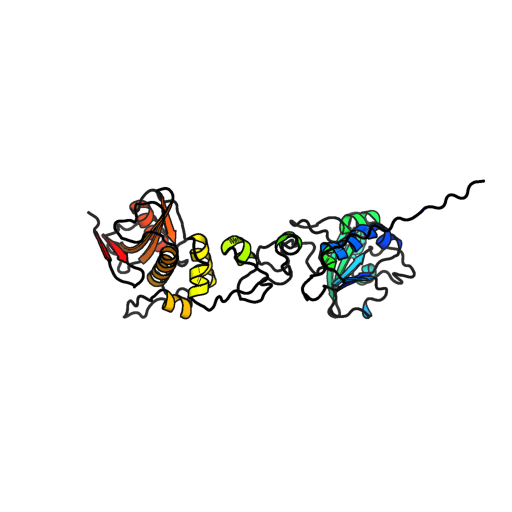419 1.00 96.69 197 GLY A C 1
ATOM 1557 O O . GLY A 1 197 ? -10.004 -9.522 0.108 1.00 96.69 197 GLY A O 1
ATOM 1558 N N . THR A 1 198 ? -9.273 -7.407 -0.228 1.00 97.44 198 THR A N 1
ATOM 1559 C CA . THR A 1 198 ? -9.971 -7.134 -1.496 1.00 97.44 198 THR A CA 1
ATOM 1560 C C . THR A 1 198 ? -9.058 -7.432 -2.694 1.00 97.44 198 THR A C 1
ATOM 1562 O O . THR A 1 198 ? -7.893 -7.799 -2.525 1.00 97.44 198 THR A O 1
ATOM 1565 N N . ASP A 1 199 ? -9.618 -7.405 -3.906 1.00 97.69 199 ASP A N 1
ATOM 1566 C CA . ASP A 1 199 ? -8.870 -7.618 -5.151 1.00 97.69 199 ASP A CA 1
ATOM 1567 C C . ASP A 1 199 ? -8.418 -6.253 -5.692 1.00 97.69 199 ASP A C 1
ATOM 1569 O O . ASP A 1 199 ? -9.286 -5.529 -6.176 1.00 97.69 199 ASP A O 1
ATOM 1573 N N . PRO A 1 200 ? -7.107 -5.936 -5.688 1.00 97.94 200 PRO A N 1
ATOM 1574 C CA . PRO A 1 200 ? -6.596 -4.595 -6.001 1.00 97.94 200 PRO A CA 1
ATOM 1575 C C . PRO A 1 200 ? -6.678 -4.211 -7.484 1.00 97.94 200 PRO A C 1
ATOM 1577 O O . PRO A 1 200 ? -6.152 -3.203 -7.944 1.00 97.94 200 PRO A O 1
ATOM 1580 N N . THR A 1 201 ? -7.269 -5.078 -8.303 1.00 97.38 201 THR A N 1
ATOM 1581 C CA . THR A 1 201 ? -7.506 -4.810 -9.724 1.00 97.38 201 THR A CA 1
ATOM 1582 C C . THR A 1 201 ? -8.980 -4.550 -10.016 1.00 97.38 201 THR A C 1
ATOM 1584 O O . THR A 1 201 ? -9.394 -4.519 -11.187 1.00 97.38 201 THR A O 1
ATOM 1587 N N . ARG A 1 202 ? -9.807 -4.435 -8.973 1.00 98.00 202 ARG A N 1
ATOM 1588 C CA . ARG A 1 202 ? -11.253 -4.510 -9.084 1.00 98.00 202 ARG A CA 1
ATOM 1589 C C . ARG A 1 202 ? -11.981 -3.637 -8.055 1.00 98.00 202 ARG A C 1
ATOM 1591 O O . ARG A 1 202 ? -12.489 -4.145 -7.060 1.00 98.00 202 ARG A O 1
ATOM 1598 N N . ALA A 1 203 ? -12.226 -2.403 -8.485 1.00 97.62 203 ALA A N 1
ATOM 1599 C CA . ALA A 1 203 ? -12.805 -1.333 -7.684 1.00 97.62 203 ALA A CA 1
ATOM 1600 C C . ALA A 1 203 ? -13.987 -1.743 -6.794 1.00 97.62 203 ALA A C 1
ATOM 1602 O O . ALA A 1 203 ? -15.016 -2.245 -7.281 1.00 97.62 203 ALA A O 1
ATOM 1603 N N . GLU A 1 204 ? -13.868 -1.427 -5.509 1.00 97.88 204 GLU A N 1
ATOM 1604 C CA . GLU A 1 204 ? -14.931 -1.482 -4.515 1.00 97.88 204 GLU A CA 1
ATOM 1605 C C . GLU A 1 204 ? -15.596 -0.097 -4.337 1.00 97.88 204 GLU A C 1
ATOM 1607 O O . GLU A 1 204 ? -15.106 0.944 -4.778 1.00 97.88 204 GLU A O 1
ATOM 1612 N N . ASP A 1 205 ? -16.789 -0.057 -3.732 1.00 97.31 205 ASP A N 1
ATOM 1613 C CA . ASP A 1 205 ? -17.500 1.208 -3.477 1.00 97.31 205 ASP A CA 1
ATOM 1614 C C . ASP A 1 205 ? -17.244 1.707 -2.049 1.00 97.31 205 ASP A C 1
ATOM 1616 O O . ASP A 1 205 ? -18.103 1.609 -1.170 1.00 97.31 205 ASP A O 1
ATOM 1620 N N . TRP A 1 206 ? -16.061 2.284 -1.815 1.00 96.25 206 TRP A N 1
ATOM 1621 C CA . TRP A 1 206 ? -15.645 2.840 -0.514 1.00 96.25 206 TRP A CA 1
ATOM 1622 C C . TRP A 1 206 ? -16.494 4.020 -0.016 1.00 96.25 206 TRP A C 1
ATOM 1624 O O . TRP A 1 206 ? -16.298 4.513 1.096 1.00 96.25 206 TRP A O 1
ATOM 1634 N N . LYS A 1 207 ? -17.461 4.484 -0.818 1.00 96.12 207 LYS A N 1
ATOM 1635 C CA . LYS A 1 207 ? -18.428 5.531 -0.452 1.00 96.12 207 LYS A CA 1
ATOM 1636 C C . LYS A 1 207 ? -19.760 4.956 0.020 1.00 96.12 207 LYS A C 1
ATOM 1638 O O . LYS A 1 207 ? -20.575 5.708 0.558 1.00 96.12 207 LYS A O 1
ATOM 1643 N N . ASP A 1 208 ? -19.992 3.658 -0.160 1.00 97.88 208 ASP A N 1
ATOM 1644 C CA . ASP A 1 208 ? -21.167 2.972 0.362 1.00 97.88 208 ASP A CA 1
ATOM 1645 C C . ASP A 1 208 ? -20.871 2.402 1.755 1.00 97.88 208 ASP A C 1
ATOM 1647 O O . ASP A 1 208 ? -20.060 1.493 1.940 1.00 97.88 208 ASP A O 1
ATOM 1651 N N . PHE A 1 209 ? -21.586 2.921 2.755 1.00 98.06 209 PHE A N 1
ATOM 1652 C CA . PHE A 1 209 ? -21.427 2.517 4.151 1.00 98.06 209 PHE A CA 1
ATOM 1653 C C . PHE A 1 209 ? -21.560 0.999 4.362 1.00 98.06 209 PHE A C 1
ATOM 1655 O O . PHE A 1 209 ? -20.856 0.420 5.188 1.00 98.06 209 PHE A O 1
ATOM 1662 N N . LYS A 1 210 ? -22.452 0.323 3.627 1.00 98.00 210 LYS A N 1
ATOM 1663 C CA . LYS A 1 210 ? -22.679 -1.119 3.801 1.00 98.00 210 LYS A CA 1
ATOM 1664 C C . LYS A 1 210 ? -21.576 -1.946 3.165 1.00 98.00 210 LYS A C 1
ATOM 1666 O O . LYS A 1 210 ? -21.248 -2.992 3.723 1.00 98.00 210 LYS A O 1
ATOM 1671 N N . VAL A 1 211 ? -21.037 -1.505 2.028 1.00 97.88 211 VAL A N 1
ATOM 1672 C CA . VAL A 1 211 ? -19.869 -2.137 1.397 1.00 97.88 211 VAL A CA 1
ATOM 1673 C C . VAL A 1 211 ? -18.691 -2.077 2.359 1.00 97.88 211 VAL A C 1
ATOM 1675 O O . VAL A 1 211 ? -18.164 -3.125 2.730 1.00 97.88 211 VAL A O 1
ATOM 1678 N N . VAL A 1 212 ? -18.376 -0.885 2.870 1.00 98.25 212 VAL A N 1
ATOM 1679 C CA . VAL A 1 212 ? -17.272 -0.693 3.818 1.00 98.25 212 VAL A CA 1
ATOM 1680 C C . VAL A 1 212 ? -17.470 -1.529 5.079 1.00 98.25 212 VAL A C 1
ATOM 1682 O O . VAL A 1 212 ? -16.607 -2.332 5.420 1.00 98.25 212 VAL A O 1
ATOM 1685 N N . VAL A 1 213 ? -18.628 -1.447 5.744 1.00 98.12 213 VAL A N 1
ATOM 1686 C CA . VAL A 1 213 ? -18.898 -2.281 6.931 1.00 98.12 213 VAL A CA 1
ATOM 1687 C C . VAL A 1 213 ? -18.778 -3.774 6.612 1.00 98.12 213 VAL A C 1
ATOM 1689 O O . VAL A 1 213 ? -18.308 -4.532 7.454 1.00 98.12 213 VAL A O 1
ATOM 1692 N N . GLY A 1 214 ? -19.161 -4.210 5.410 1.00 98.25 214 GLY A N 1
ATOM 1693 C CA . GLY A 1 214 ? -18.999 -5.593 4.961 1.00 98.25 214 GLY A CA 1
ATOM 1694 C C . GLY A 1 214 ? -17.541 -6.056 4.874 1.00 98.25 214 GLY A C 1
ATOM 1695 O O . GLY A 1 214 ? -17.283 -7.237 5.094 1.00 98.25 214 GLY A O 1
ATOM 1696 N N . ILE A 1 215 ? -16.604 -5.142 4.610 1.00 98.31 215 ILE A N 1
ATOM 1697 C CA . ILE A 1 215 ? -15.159 -5.406 4.523 1.00 98.31 215 ILE A CA 1
ATOM 1698 C C . ILE A 1 215 ? -14.492 -5.362 5.909 1.00 98.31 215 ILE A C 1
ATOM 1700 O O . ILE A 1 215 ? -13.575 -6.139 6.179 1.00 98.31 215 ILE A O 1
ATOM 1704 N N . LEU A 1 216 ? -14.947 -4.473 6.801 1.00 97.62 216 LEU A N 1
ATOM 1705 C CA . LEU A 1 216 ? -14.343 -4.212 8.115 1.00 97.62 216 LEU A CA 1
ATOM 1706 C C . LEU A 1 216 ? -14.724 -5.260 9.186 1.00 97.62 216 LEU A C 1
ATOM 1708 O O . LEU A 1 216 ? -15.383 -4.951 10.180 1.00 97.62 216 LEU A O 1
ATOM 1712 N N . ASP A 1 217 ? -14.296 -6.507 8.990 1.00 95.94 217 ASP A N 1
ATOM 1713 C CA . ASP A 1 217 ? -14.644 -7.671 9.824 1.00 95.94 217 ASP A CA 1
ATOM 1714 C C . ASP A 1 217 ? -13.681 -7.986 10.979 1.00 95.94 217 ASP A C 1
ATOM 1716 O O . ASP A 1 217 ? -14.009 -8.798 11.853 1.00 95.94 217 ASP A O 1
ATOM 1720 N N . THR A 1 218 ? -12.530 -7.311 11.043 1.00 94.88 218 THR A N 1
ATOM 1721 C CA . THR A 1 218 ? -11.555 -7.468 12.133 1.00 94.88 218 THR A CA 1
ATOM 1722 C C . THR A 1 218 ? -11.145 -6.132 12.764 1.00 94.88 218 THR A C 1
ATOM 1724 O O . THR A 1 218 ? -11.214 -5.084 12.109 1.00 94.88 218 THR A O 1
ATOM 1727 N N . PRO A 1 219 ? -10.670 -6.141 14.028 1.00 94.44 219 PRO A N 1
ATOM 1728 C CA . PRO A 1 219 ? -10.108 -4.961 14.685 1.00 94.44 219 PRO A CA 1
ATOM 1729 C C . PRO A 1 219 ? -9.007 -4.256 13.881 1.00 94.44 219 PRO A C 1
ATOM 1731 O O . PRO A 1 219 ? -8.932 -3.025 13.885 1.00 94.44 219 PRO A O 1
ATOM 1734 N N . GLU A 1 220 ? -8.163 -5.010 13.175 1.00 93.62 220 GLU A N 1
ATOM 1735 C CA . GLU A 1 220 ? -7.061 -4.479 12.368 1.00 93.62 220 GLU A CA 1
ATOM 1736 C C . GLU A 1 220 ? -7.581 -3.671 11.178 1.00 93.62 220 GLU A C 1
ATOM 1738 O O . GLU A 1 220 ? -7.137 -2.538 10.978 1.00 93.62 220 GLU A O 1
ATOM 1743 N N . LYS A 1 221 ? -8.557 -4.212 10.435 1.00 96.44 221 LYS A N 1
ATOM 1744 C CA . LYS A 1 221 ? -9.179 -3.519 9.296 1.00 96.44 221 LYS A CA 1
ATOM 1745 C C . LYS A 1 221 ? -9.883 -2.248 9.739 1.00 96.44 221 LYS A C 1
ATOM 1747 O O . LYS A 1 221 ? -9.674 -1.194 9.149 1.00 96.44 221 LYS A O 1
ATOM 1752 N N . ILE A 1 222 ? -10.661 -2.336 10.817 1.00 96.31 222 ILE A N 1
ATOM 1753 C CA . ILE A 1 222 ? -11.364 -1.190 11.404 1.00 96.31 222 ILE A CA 1
ATOM 1754 C C . ILE A 1 222 ? -10.362 -0.103 11.810 1.00 96.31 222 ILE A C 1
ATOM 1756 O O . ILE A 1 222 ? -10.534 1.063 11.463 1.00 96.31 222 ILE A O 1
ATOM 1760 N N . THR A 1 223 ? -9.287 -0.485 12.505 1.00 94.31 223 THR A N 1
ATOM 1761 C CA . THR A 1 223 ? -8.246 0.455 12.943 1.00 94.31 223 THR A CA 1
ATOM 1762 C C . THR A 1 223 ? -7.562 1.134 11.758 1.00 94.31 223 THR A C 1
ATOM 1764 O O . THR A 1 223 ? -7.350 2.346 11.796 1.00 94.31 223 THR A O 1
ATOM 1767 N N . ARG A 1 224 ? -7.204 0.369 10.717 1.00 93.81 224 ARG A N 1
ATOM 1768 C CA . ARG A 1 224 ? -6.596 0.908 9.493 1.00 93.81 224 ARG A CA 1
ATOM 1769 C C . ARG A 1 224 ? -7.533 1.901 8.816 1.00 93.81 224 ARG A C 1
ATOM 1771 O O . ARG A 1 224 ? -7.138 3.044 8.621 1.00 93.81 224 ARG A O 1
ATOM 1778 N N . TYR A 1 225 ? -8.777 1.495 8.579 1.00 95.81 225 TYR A N 1
ATOM 1779 C CA . TYR A 1 225 ? -9.777 2.322 7.917 1.00 95.81 225 TYR A CA 1
ATOM 1780 C C . TYR A 1 225 ? -10.003 3.645 8.656 1.00 95.81 225 TYR A C 1
ATOM 1782 O O . TYR A 1 225 ? -9.898 4.725 8.087 1.00 95.81 225 TYR A O 1
ATOM 1790 N N . MET A 1 226 ? -10.226 3.594 9.970 1.00 95.19 226 MET A N 1
ATOM 1791 C CA . MET A 1 226 ? -10.432 4.811 10.761 1.00 95.19 226 MET A CA 1
ATOM 1792 C C . MET A 1 226 ? -9.219 5.747 10.714 1.00 95.19 226 MET A C 1
ATOM 1794 O O . MET A 1 226 ? -9.387 6.962 10.703 1.00 95.19 226 MET A O 1
ATOM 1798 N N . LYS A 1 227 ? -7.999 5.205 10.678 1.00 92.56 227 LYS A N 1
ATOM 1799 C CA . LYS A 1 227 ? -6.774 6.006 10.579 1.00 92.56 227 LYS A CA 1
ATOM 1800 C C . LYS A 1 227 ? -6.642 6.712 9.227 1.00 92.56 227 LYS A C 1
ATOM 1802 O O . LYS A 1 227 ? -6.127 7.827 9.191 1.00 92.56 227 LYS A O 1
ATOM 1807 N N . ASP A 1 228 ? -7.053 6.057 8.149 1.00 92.38 228 ASP A N 1
ATOM 1808 C CA . ASP A 1 228 ? -6.852 6.562 6.791 1.00 92.38 228 ASP A CA 1
ATOM 1809 C C . ASP A 1 228 ? -8.002 7.476 6.335 1.00 92.38 228 ASP A C 1
ATOM 1811 O O . ASP A 1 228 ? -7.765 8.448 5.617 1.00 92.38 228 ASP A O 1
ATOM 1815 N N . HIS A 1 229 ? -9.227 7.228 6.814 1.00 94.50 229 HIS A N 1
ATOM 1816 C CA . HIS A 1 229 ? -10.432 7.924 6.348 1.00 94.50 229 HIS A CA 1
ATOM 1817 C C . HIS A 1 229 ? -11.011 8.935 7.322 1.00 94.50 229 HIS A C 1
ATOM 1819 O O . HIS A 1 229 ? -11.712 9.849 6.882 1.00 94.50 229 HIS A O 1
ATOM 1825 N N . PHE A 1 230 ? -10.775 8.789 8.628 1.00 95.19 230 PHE A N 1
ATOM 1826 C CA . PHE A 1 230 ? -11.409 9.660 9.610 1.00 95.19 230 PHE A CA 1
ATOM 1827 C C . PHE A 1 230 ? -10.460 10.719 10.158 1.00 95.19 230 PHE A C 1
ATOM 1829 O O . PHE A 1 230 ? -9.300 10.471 10.481 1.00 95.19 230 PHE A O 1
ATOM 1836 N N . THR A 1 231 ? -10.996 11.925 10.322 1.00 93.44 231 THR A N 1
ATOM 1837 C CA . THR A 1 231 ? -10.321 13.030 11.009 1.00 93.44 231 THR A CA 1
ATOM 1838 C C . THR A 1 231 ? -10.924 13.230 12.395 1.00 93.44 231 THR A C 1
ATOM 1840 O O . THR A 1 231 ? -12.142 13.173 12.558 1.00 93.44 231 THR A O 1
ATOM 1843 N N . TYR A 1 232 ? -10.082 13.505 13.395 1.00 91.88 232 TYR A N 1
ATOM 1844 C CA . TYR A 1 232 ? -10.569 13.876 14.723 1.00 91.88 232 TYR A CA 1
ATOM 1845 C C . TYR A 1 232 ? -11.213 15.269 14.681 1.00 91.88 232 TYR A C 1
ATOM 1847 O O . TYR A 1 232 ? -10.544 16.261 14.377 1.00 91.88 232 TYR A O 1
ATOM 1855 N N . ILE A 1 233 ? -12.502 15.344 14.992 1.00 90.06 233 ILE A N 1
ATOM 1856 C CA . ILE A 1 233 ? -13.317 16.557 14.981 1.00 90.06 233 ILE A CA 1
ATOM 1857 C C . ILE A 1 233 ? -14.003 16.641 16.347 1.00 90.06 233 ILE A C 1
ATOM 1859 O O . ILE A 1 233 ? -14.948 15.890 16.559 1.00 90.06 233 ILE A O 1
ATOM 1863 N N . PRO A 1 234 ? -13.546 17.518 17.261 1.00 86.88 234 PRO A N 1
ATOM 1864 C CA . PRO A 1 234 ? -14.185 17.668 18.560 1.00 86.88 234 PRO A CA 1
ATOM 1865 C C . PRO A 1 234 ? -15.579 18.269 18.410 1.00 86.88 234 PRO A C 1
ATOM 1867 O O . PRO A 1 234 ? -15.823 19.081 17.505 1.00 86.88 234 PRO A O 1
ATOM 1870 N N . ASP A 1 235 ? -16.447 17.929 19.349 1.00 86.06 235 ASP A N 1
ATOM 1871 C CA . ASP A 1 235 ? -17.782 18.490 19.409 1.00 86.06 235 ASP A CA 1
ATOM 1872 C C . ASP A 1 235 ? -17.836 19.986 19.757 1.00 86.06 235 ASP A C 1
ATOM 1874 O O . ASP A 1 235 ? -16.864 20.580 20.253 1.00 86.06 235 ASP A O 1
ATOM 1878 N N . PRO A 1 236 ? -18.972 20.651 19.455 1.00 83.44 236 PRO A N 1
ATOM 1879 C CA . PRO A 1 236 ? -19.212 22.020 19.880 1.00 83.44 236 PRO A CA 1
ATOM 1880 C C . PRO A 1 236 ? -19.085 22.168 21.408 1.00 83.44 236 PRO A C 1
ATOM 1882 O O . PRO A 1 236 ? -19.549 21.311 22.143 1.00 83.44 236 PRO A O 1
ATOM 1885 N N . PRO A 1 237 ? -18.559 23.290 21.933 1.00 73.44 237 PRO A N 1
ATOM 1886 C CA . PRO A 1 237 ? -18.248 23.428 23.364 1.00 73.44 237 PRO A CA 1
ATOM 1887 C C . PRO A 1 237 ? -19.419 23.238 24.343 1.00 73.44 237 PRO A C 1
ATOM 1889 O O . PRO A 1 237 ? -19.184 23.018 25.528 1.00 73.44 237 PRO A O 1
ATOM 1892 N N . ASP A 1 238 ? -20.656 23.388 23.865 1.00 74.75 238 ASP A N 1
ATOM 1893 C CA . ASP A 1 238 ? -21.874 23.370 24.678 1.00 74.75 238 ASP A CA 1
ATOM 1894 C C . ASP A 1 238 ? -22.717 22.092 24.472 1.00 74.75 238 ASP A C 1
ATOM 1896 O O . ASP A 1 238 ? -23.776 21.961 25.091 1.00 74.75 238 ASP A O 1
ATOM 1900 N N . GLU A 1 239 ? -22.281 21.161 23.613 1.00 76.38 239 GLU A N 1
ATOM 1901 C CA . GLU A 1 239 ? -23.002 19.924 23.289 1.00 76.38 239 GLU A CA 1
ATOM 1902 C C . GLU A 1 239 ? -22.039 18.730 23.211 1.00 76.38 239 GLU A C 1
ATOM 1904 O O . GLU A 1 239 ? -20.923 18.863 22.732 1.00 76.38 239 GLU A O 1
ATOM 1909 N N . ASP A 1 240 ? -22.492 17.572 23.688 1.00 77.19 240 ASP A N 1
ATOM 1910 C CA . ASP A 1 240 ? -21.811 16.276 23.573 1.00 77.19 240 ASP A CA 1
ATOM 1911 C C . ASP A 1 240 ? -22.685 15.423 22.636 1.00 77.19 240 ASP A C 1
ATOM 1913 O O . ASP A 1 240 ? -23.776 14.974 23.017 1.00 77.19 240 ASP A O 1
ATOM 1917 N N . VAL A 1 241 ? -22.312 15.380 21.357 1.00 81.94 241 VAL A N 1
ATOM 1918 C CA . VAL A 1 241 ? -23.120 14.916 20.224 1.00 81.94 241 VAL A CA 1
ATOM 1919 C C . VAL A 1 241 ? -22.598 13.575 19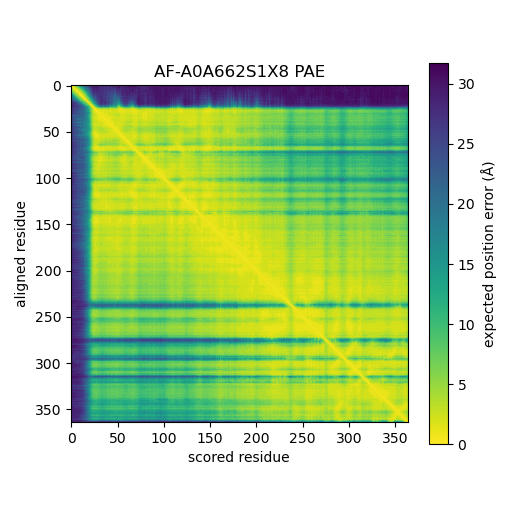.737 1.00 81.94 241 VAL A C 1
ATOM 1921 O O . VAL A 1 241 ? -21.782 13.477 18.830 1.00 81.94 241 VAL A O 1
ATOM 1924 N N . TRP A 1 242 ? -23.195 12.512 20.260 1.00 89.06 242 TRP A N 1
ATOM 1925 C CA . TRP A 1 242 ? -22.789 11.164 19.883 1.00 89.06 242 TRP A CA 1
ATOM 1926 C C . TRP A 1 242 ? -23.355 10.787 18.518 1.00 89.06 242 TRP A C 1
ATOM 1928 O O . TRP A 1 242 ? -24.571 10.618 18.352 1.00 89.06 242 TRP A O 1
ATOM 1938 N N . GLN A 1 243 ? -22.467 10.625 17.546 1.00 92.25 243 GLN A N 1
ATOM 1939 C CA . GLN A 1 243 ? -22.812 10.254 16.185 1.00 92.25 243 GLN A CA 1
ATOM 1940 C C . GLN A 1 243 ? -23.092 8.753 16.086 1.00 92.25 243 GLN A C 1
ATOM 1942 O O . GLN A 1 243 ? -22.471 7.902 16.730 1.00 92.25 243 GLN A O 1
ATOM 1947 N N . THR A 1 244 ? -24.041 8.395 15.228 1.00 94.12 244 THR A N 1
ATOM 1948 C CA . THR A 1 244 ? -24.175 7.014 14.763 1.00 94.12 244 THR A CA 1
ATOM 1949 C C . THR A 1 244 ? -22.999 6.641 13.861 1.00 94.12 244 THR A C 1
ATOM 1951 O O . THR A 1 244 ? -22.393 7.494 13.220 1.00 94.12 244 THR A O 1
ATOM 1954 N N . ALA A 1 245 ? -22.721 5.342 13.721 1.00 95.50 245 ALA A N 1
ATOM 1955 C CA . ALA A 1 245 ? -21.664 4.863 12.825 1.00 95.50 245 ALA A CA 1
ATOM 1956 C C . ALA A 1 245 ? -21.814 5.370 11.373 1.00 95.50 245 ALA A C 1
ATOM 1958 O O . ALA A 1 245 ? -20.821 5.664 10.713 1.00 95.50 245 ALA A O 1
ATOM 1959 N N . GLU A 1 246 ? -23.052 5.485 10.883 1.00 96.69 246 GLU A N 1
ATOM 1960 C CA . GLU A 1 246 ? -23.341 5.985 9.535 1.00 96.69 246 GLU A CA 1
ATOM 1961 C C . GLU A 1 246 ? -23.074 7.498 9.418 1.00 96.69 246 GLU A C 1
ATOM 1963 O O . GLU A 1 246 ? -22.536 7.955 8.409 1.00 96.69 246 GLU A O 1
ATOM 1968 N N . GLU A 1 247 ? -23.377 8.278 10.459 1.00 96.00 247 GLU A N 1
ATOM 1969 C CA . GLU A 1 247 ? -23.050 9.709 10.513 1.00 96.00 247 GLU A CA 1
ATOM 1970 C C . GLU A 1 247 ? -21.536 9.938 10.554 1.00 96.00 247 GLU A C 1
ATOM 1972 O O . GLU A 1 247 ? -21.032 10.702 9.728 1.00 96.00 247 GLU A O 1
ATOM 1977 N N . THR A 1 248 ? -20.808 9.217 11.416 1.00 95.88 248 THR A N 1
ATOM 1978 C CA . THR A 1 248 ? -19.337 9.277 11.494 1.00 95.88 248 THR A CA 1
ATOM 1979 C C . THR A 1 248 ? -18.700 8.968 10.140 1.00 95.88 248 THR A C 1
ATOM 1981 O O . THR A 1 248 ? -17.794 9.676 9.697 1.00 95.88 248 THR A O 1
ATOM 1984 N N . PHE A 1 249 ? -19.212 7.941 9.450 1.00 97.38 249 PHE A N 1
ATOM 1985 C CA . PHE A 1 249 ? -18.754 7.543 8.122 1.00 97.38 249 PHE A CA 1
ATOM 1986 C C . PHE A 1 249 ? -18.933 8.659 7.086 1.00 97.38 249 PHE A C 1
ATOM 1988 O O . PHE A 1 249 ? -17.958 9.082 6.468 1.00 97.38 249 PHE A O 1
ATOM 1995 N N . TYR A 1 250 ? -20.150 9.187 6.912 1.00 97.06 250 TYR A N 1
ATOM 1996 C CA . TYR A 1 250 ? -20.405 10.212 5.890 1.00 97.06 250 TYR A CA 1
ATOM 1997 C C . TYR A 1 250 ? -19.805 11.580 6.234 1.00 97.06 250 TYR A C 1
ATOM 1999 O O . TYR A 1 250 ? -19.510 12.363 5.328 1.00 97.06 250 TYR A O 1
ATOM 2007 N N . LYS A 1 251 ? -19.615 11.883 7.523 1.00 95.69 251 LYS A N 1
ATOM 2008 C CA . LYS A 1 251 ? -18.887 13.075 7.979 1.00 95.69 251 LYS A CA 1
ATOM 2009 C C . LYS A 1 251 ? -17.376 12.935 7.763 1.00 95.69 251 LYS A C 1
ATOM 2011 O O . LYS A 1 251 ? -16.693 13.954 7.671 1.00 95.69 251 LYS A O 1
ATOM 2016 N N . GLY A 1 252 ? -16.863 11.705 7.660 1.00 95.38 252 GLY A N 1
ATOM 2017 C CA . GLY A 1 252 ? -15.433 11.414 7.561 1.00 95.38 252 GLY A CA 1
ATOM 2018 C C . GLY A 1 252 ? -14.685 11.724 8.858 1.00 95.38 252 GLY A C 1
ATOM 2019 O O . GLY A 1 252 ? -13.533 12.163 8.825 1.00 95.38 252 GLY A O 1
ATOM 2020 N N . GLY A 1 253 ? -15.345 11.587 10.011 1.00 93.88 253 GLY A N 1
ATOM 2021 C CA . GLY A 1 253 ? -14.754 11.962 11.292 1.00 93.88 253 GLY A CA 1
ATOM 2022 C C . GLY A 1 253 ? -15.744 12.302 12.400 1.00 93.88 253 GLY A C 1
ATOM 2023 O O . GLY A 1 253 ? -16.959 12.290 12.228 1.00 93.88 253 GLY A O 1
ATOM 2024 N N . GLY A 1 254 ? -15.180 12.636 13.552 1.00 93.06 254 GLY A N 1
ATOM 2025 C CA . GLY A 1 254 ? -15.835 12.717 14.858 1.00 93.06 254 GLY A CA 1
ATOM 2026 C C . GLY A 1 254 ? -14.777 12.698 15.957 1.00 93.06 254 GLY A C 1
ATOM 2027 O O . GLY A 1 254 ? -13.588 12.851 15.655 1.00 93.06 254 GLY A O 1
ATOM 2028 N N . ASP A 1 255 ? -15.160 12.490 17.201 1.00 91.25 255 ASP A N 1
ATOM 2029 C CA . ASP A 1 255 ? -14.223 12.410 18.320 1.00 91.25 255 ASP A CA 1
ATOM 2030 C C . ASP A 1 255 ? -14.149 10.996 18.927 1.00 91.25 255 ASP A C 1
ATOM 2032 O O . ASP A 1 255 ? -14.187 9.996 18.200 1.00 91.25 255 ASP A O 1
ATOM 2036 N N . CYS A 1 256 ? -13.852 10.871 20.224 1.00 92.06 256 CYS A N 1
ATOM 2037 C CA . CYS A 1 256 ? -13.433 9.591 20.791 1.00 92.06 256 CYS A CA 1
ATOM 2038 C C . CYS A 1 256 ? -14.567 8.557 20.856 1.00 92.06 256 CYS A C 1
ATOM 2040 O O . CYS A 1 256 ? -14.347 7.377 20.563 1.00 92.06 256 CYS A O 1
ATOM 2042 N N . GLU A 1 257 ? -15.781 8.984 21.174 1.00 91.75 257 GLU A N 1
ATOM 2043 C CA . GLU A 1 257 ? -16.975 8.151 21.250 1.00 91.75 257 GLU A CA 1
ATOM 2044 C C . GLU A 1 257 ? -17.484 7.776 19.868 1.00 91.75 257 GLU A C 1
ATOM 2046 O O . GLU A 1 257 ? -17.815 6.610 19.661 1.00 91.75 257 GLU A O 1
ATOM 2051 N N . ASP A 1 258 ? -17.450 8.694 18.903 1.00 94.38 258 ASP A N 1
ATOM 2052 C CA . ASP A 1 258 ? -17.907 8.460 17.532 1.00 94.38 258 ASP A CA 1
ATOM 2053 C C . ASP A 1 258 ? -17.108 7.340 16.865 1.00 94.38 258 ASP A C 1
ATOM 2055 O O . ASP A 1 258 ? -17.649 6.438 16.218 1.00 94.38 258 ASP A O 1
ATOM 2059 N N . PHE A 1 259 ? -15.791 7.374 17.064 1.00 95.06 259 PHE A N 1
ATOM 2060 C CA . PHE A 1 259 ? -14.865 6.373 16.553 1.00 95.06 259 PHE A CA 1
ATOM 2061 C C . PHE A 1 259 ? -15.079 5.028 17.253 1.00 95.06 259 PHE A C 1
ATOM 2063 O O . PHE A 1 259 ? -15.085 3.981 16.601 1.00 95.06 259 PHE A O 1
ATOM 2070 N N . ALA A 1 260 ? -15.294 5.038 18.571 1.00 94.94 260 ALA A N 1
ATOM 2071 C CA . ALA A 1 260 ? -15.563 3.821 19.328 1.00 94.94 260 ALA A CA 1
ATOM 2072 C C . ALA A 1 260 ? -16.916 3.187 18.944 1.00 94.94 260 ALA A C 1
ATOM 2074 O O . ALA A 1 260 ? -17.008 1.964 18.810 1.00 94.94 260 ALA A O 1
ATOM 2075 N N . ILE A 1 261 ? -17.947 4.004 18.713 1.00 94.81 261 ILE A N 1
ATOM 2076 C CA . ILE A 1 261 ? -19.280 3.587 18.260 1.00 94.81 261 ILE A CA 1
ATOM 2077 C C . ILE A 1 261 ? -19.204 2.986 16.853 1.00 94.81 261 ILE A C 1
ATOM 2079 O O . ILE A 1 261 ? -19.742 1.896 16.636 1.00 94.81 261 ILE A O 1
ATOM 2083 N N . PHE A 1 262 ? -18.498 3.634 15.920 1.00 96.31 262 PHE A N 1
ATOM 2084 C CA . PHE A 1 262 ? -18.263 3.097 14.576 1.00 96.31 262 PHE A CA 1
ATOM 2085 C C . PHE A 1 262 ? -17.570 1.729 14.625 1.00 96.31 262 PHE A C 1
ATOM 2087 O O . PHE A 1 262 ? -18.023 0.770 13.993 1.00 96.31 262 PHE A O 1
ATOM 2094 N N . ALA A 1 263 ? -16.515 1.606 15.431 1.00 96.12 263 ALA A N 1
ATOM 2095 C CA . ALA A 1 263 ? -15.782 0.356 15.576 1.00 96.12 263 ALA A CA 1
ATOM 2096 C C . ALA A 1 263 ? -16.656 -0.762 16.177 1.00 96.12 263 ALA A C 1
ATOM 2098 O O . ALA A 1 263 ? -16.653 -1.889 15.675 1.00 96.12 263 ALA A O 1
ATOM 2099 N N . LEU A 1 264 ? -17.461 -0.458 17.207 1.00 95.06 264 LEU A N 1
ATOM 2100 C CA . LEU A 1 264 ? -18.404 -1.421 17.788 1.00 95.06 264 LEU A CA 1
ATOM 2101 C C . LEU A 1 264 ? -19.448 -1.876 16.764 1.00 95.06 264 LEU A C 1
ATOM 2103 O O . LEU A 1 264 ? -19.782 -3.062 16.715 1.00 95.06 264 LEU A O 1
ATOM 2107 N N . TYR A 1 265 ? -19.961 -0.946 15.955 1.00 95.75 265 TYR A N 1
ATOM 2108 C CA . TYR A 1 265 ? -20.934 -1.251 14.911 1.00 95.75 265 TYR A CA 1
ATOM 2109 C C . TYR A 1 265 ? -20.378 -2.272 13.912 1.00 95.75 265 TYR A C 1
ATOM 2111 O O . TYR A 1 265 ? -21.045 -3.272 13.637 1.00 95.75 265 TYR A O 1
ATOM 2119 N N . CYS A 1 266 ? -19.149 -2.062 13.429 1.00 96.56 266 CYS A N 1
ATOM 2120 C CA . CYS A 1 266 ? -18.488 -2.966 12.485 1.00 96.56 266 CYS A CA 1
ATOM 2121 C C . CYS A 1 266 ? -18.318 -4.370 13.082 1.00 96.56 266 CYS A C 1
ATOM 2123 O O . CYS A 1 266 ? -18.818 -5.344 12.523 1.00 96.56 266 CYS A O 1
ATOM 2125 N N . LEU A 1 267 ? -17.728 -4.484 14.276 1.00 94.94 267 LEU A N 1
ATOM 2126 C CA . LEU A 1 267 ? -17.541 -5.783 14.937 1.00 94.94 267 LEU A CA 1
ATOM 2127 C C . LEU A 1 267 ? -18.875 -6.515 15.151 1.00 94.94 267 LEU A C 1
ATOM 2129 O O . LEU A 1 267 ? -19.000 -7.716 14.897 1.00 94.94 267 LEU A O 1
ATOM 2133 N N . ARG A 1 268 ? -19.918 -5.794 15.572 1.00 92.25 268 ARG A N 1
ATOM 2134 C CA . ARG A 1 268 ? -21.254 -6.367 15.761 1.00 92.25 268 ARG A CA 1
ATOM 2135 C C . ARG A 1 268 ? -21.872 -6.856 14.451 1.00 92.25 268 ARG A C 1
ATOM 2137 O O . ARG A 1 268 ? -22.540 -7.894 14.464 1.00 92.25 268 ARG A O 1
ATOM 2144 N N . ALA A 1 269 ? -21.682 -6.135 13.345 1.00 95.12 269 ALA A N 1
ATOM 2145 C CA . ALA A 1 269 ? -22.151 -6.567 12.027 1.00 95.12 269 ALA A CA 1
ATOM 2146 C C . ALA A 1 269 ? -21.559 -7.933 11.632 1.00 95.12 269 ALA A C 1
ATOM 2148 O O . ALA A 1 269 ? -22.230 -8.720 10.966 1.00 95.12 269 ALA A O 1
ATOM 2149 N N . HIS A 1 270 ? -20.372 -8.252 12.158 1.00 95.38 270 HIS A N 1
ATOM 2150 C CA . HIS A 1 270 ? -19.653 -9.515 11.964 1.00 95.38 270 HIS A CA 1
ATOM 2151 C C . HIS A 1 270 ? -19.794 -10.509 13.126 1.00 95.38 270 HIS A C 1
ATOM 2153 O O . HIS A 1 270 ? -19.039 -11.470 13.239 1.00 95.38 270 HIS A O 1
ATOM 2159 N N . GLY A 1 271 ? -20.807 -10.330 13.980 1.00 93.19 271 GLY A N 1
ATOM 2160 C CA . GLY A 1 271 ? -21.206 -11.331 14.974 1.00 93.19 271 GLY A CA 1
ATOM 2161 C C . GLY A 1 271 ? -20.403 -11.330 16.275 1.00 93.19 271 GLY A C 1
ATOM 2162 O O . GLY A 1 271 ? -20.593 -12.235 17.095 1.00 93.19 271 GLY A O 1
ATOM 2163 N N . TRP A 1 272 ? -19.562 -10.318 16.507 1.00 92.44 272 TRP A N 1
ATOM 2164 C CA . TRP A 1 272 ? -18.921 -10.126 17.806 1.00 92.44 272 TRP A CA 1
ATOM 2165 C C . TRP A 1 272 ? -19.970 -9.931 18.897 1.00 92.44 272 TRP A C 1
ATOM 2167 O O . TRP A 1 272 ? -21.025 -9.330 18.680 1.00 92.44 272 TRP A O 1
ATOM 2177 N N . ARG A 1 273 ? -19.686 -10.436 20.099 1.00 89.00 273 ARG A N 1
ATOM 2178 C CA . ARG A 1 273 ? -20.557 -10.211 21.259 1.00 89.00 273 ARG A CA 1
ATOM 2179 C C . ARG A 1 273 ? -20.422 -8.765 21.716 1.00 89.00 273 ARG A C 1
ATOM 2181 O O . ARG A 1 273 ? -19.315 -8.248 21.804 1.00 89.00 273 ARG A O 1
ATOM 2188 N N . TYR A 1 274 ? -21.541 -8.143 22.057 1.00 77.06 274 TYR A N 1
ATOM 2189 C CA . TYR A 1 274 ? -21.584 -6.755 22.496 1.00 77.06 274 TYR A CA 1
ATOM 2190 C C . TYR A 1 274 ? -22.572 -6.641 23.660 1.00 77.06 274 TYR A C 1
ATOM 2192 O O . TYR A 1 274 ? -23.780 -6.754 23.491 1.00 77.06 274 TYR A O 1
ATOM 2200 N N . ASP A 1 275 ? -22.051 -6.512 24.875 1.00 67.56 275 ASP A N 1
ATOM 2201 C CA . ASP A 1 275 ? -22.800 -6.103 26.066 1.00 67.56 275 ASP A CA 1
ATOM 2202 C C . ASP A 1 275 ? -21.798 -5.871 27.204 1.00 67.56 275 ASP A C 1
ATOM 2204 O O . ASP A 1 275 ? -20.763 -6.542 27.286 1.00 67.56 275 ASP A O 1
ATOM 2208 N N . ALA A 1 276 ? -22.152 -4.988 28.132 1.00 62.84 276 ALA A N 1
ATOM 2209 C CA . ALA A 1 276 ? -21.456 -4.754 29.390 1.00 62.84 276 ALA A CA 1
ATOM 2210 C C . ALA A 1 276 ? -21.138 -6.053 30.152 1.00 62.84 276 ALA A C 1
ATOM 2212 O O . ALA A 1 276 ? -20.092 -6.179 30.786 1.00 62.84 276 ALA A O 1
ATOM 2213 N N . PHE A 1 277 ? -22.036 -7.040 30.079 1.00 66.88 277 PHE A N 1
ATOM 2214 C CA . PHE A 1 277 ? -21.906 -8.316 30.788 1.00 66.88 277 PHE A CA 1
ATOM 2215 C C . PHE A 1 277 ? -21.084 -9.370 30.035 1.00 66.88 277 PHE A C 1
ATOM 2217 O O . PHE A 1 277 ? -20.664 -10.362 30.637 1.00 66.88 277 PHE A O 1
ATOM 2224 N N . ASP A 1 278 ? -20.835 -9.163 28.741 1.00 76.44 278 ASP A N 1
ATOM 2225 C CA . ASP A 1 278 ? -20.150 -10.130 27.882 1.00 76.44 278 ASP A CA 1
ATOM 2226 C C . ASP A 1 278 ? -18.682 -9.776 27.627 1.00 76.44 278 ASP A C 1
ATOM 2228 O O . ASP A 1 278 ? -17.946 -10.659 27.197 1.00 76.44 278 ASP A O 1
ATOM 2232 N N . LEU A 1 279 ? -18.225 -8.562 27.972 1.00 82.12 279 LEU A N 1
ATOM 2233 C CA . LEU A 1 279 ? -16.873 -8.068 27.664 1.00 82.12 279 LEU A CA 1
ATOM 2234 C C . LEU A 1 279 ? -15.737 -9.010 28.110 1.00 82.12 279 LEU A C 1
ATOM 2236 O O . LEU A 1 279 ? -14.691 -9.029 27.487 1.00 82.12 279 LEU A O 1
ATOM 2240 N N . TYR A 1 280 ? -15.932 -9.842 29.135 1.00 84.88 280 TYR A N 1
ATOM 2241 C CA . TYR A 1 280 ? -14.917 -10.795 29.614 1.00 84.88 280 TYR A CA 1
ATOM 2242 C C . TYR A 1 280 ? -14.830 -12.101 28.806 1.00 84.88 280 TYR A C 1
ATOM 2244 O O . TYR A 1 280 ? -14.001 -12.964 29.104 1.00 84.88 280 TYR A O 1
ATOM 2252 N N . LYS A 1 281 ? -15.705 -12.302 27.819 1.00 87.56 281 LYS A N 1
ATOM 2253 C CA . LYS A 1 281 ? -15.698 -13.485 26.954 1.00 87.56 281 LYS A CA 1
ATOM 2254 C C . LYS A 1 281 ? -14.839 -13.214 25.727 1.00 87.56 281 LYS A C 1
ATOM 2256 O O . LYS A 1 281 ? -14.835 -12.110 25.196 1.00 87.56 281 LYS A O 1
ATOM 2261 N N . ASN A 1 282 ? -14.175 -14.256 25.233 1.00 87.62 282 ASN A N 1
ATOM 2262 C CA . ASN A 1 282 ? -13.450 -14.174 23.970 1.00 87.62 282 ASN A CA 1
ATOM 2263 C C . ASN A 1 282 ? -14.376 -13.721 22.830 1.00 87.62 282 ASN A C 1
ATOM 2265 O O . ASN A 1 282 ? -15.520 -14.184 22.771 1.00 87.62 282 ASN A O 1
ATOM 2269 N N . HIS A 1 283 ? -13.859 -12.886 21.927 1.00 89.75 283 HIS A N 1
ATOM 2270 C CA . HIS A 1 283 ? -14.593 -12.346 20.781 1.00 89.75 283 HIS A CA 1
ATOM 2271 C C . HIS A 1 283 ? -15.793 -11.475 21.200 1.00 89.75 283 HIS A C 1
ATOM 2273 O O . HIS A 1 283 ? -16.917 -11.612 20.702 1.00 89.75 283 HIS A O 1
ATOM 2279 N N . SER A 1 284 ? -15.543 -10.606 22.182 1.00 92.00 284 SER A N 1
ATOM 2280 C CA . SER A 1 284 ? -16.500 -9.613 22.678 1.00 92.00 284 SER A CA 1
ATOM 2281 C C . SER A 1 284 ? -15.895 -8.223 22.612 1.00 92.00 284 SER A C 1
ATOM 2283 O O . SER A 1 284 ? -14.686 -8.073 22.782 1.00 92.00 284 SER A O 1
ATOM 2285 N N . ALA A 1 285 ? -16.735 -7.217 22.401 1.00 93.44 285 ALA A N 1
ATOM 2286 C CA . ALA A 1 285 ? -16.340 -5.821 22.373 1.00 93.44 285 ALA A CA 1
ATOM 2287 C C . ALA A 1 285 ? -17.377 -4.932 23.068 1.00 93.44 285 ALA A C 1
ATOM 2289 O O . ALA A 1 285 ? -18.566 -5.251 23.114 1.00 93.44 285 ALA A O 1
ATOM 2290 N N . ALA A 1 286 ? -16.925 -3.812 23.620 1.00 92.81 286 ALA A N 1
ATOM 2291 C CA . ALA A 1 286 ? -17.783 -2.790 24.197 1.00 92.81 286 ALA A CA 1
ATOM 2292 C C . ALA A 1 286 ? -17.102 -1.424 24.133 1.00 92.81 286 ALA A C 1
ATOM 2294 O O . ALA A 1 286 ? -15.882 -1.323 24.266 1.00 92.81 286 ALA A O 1
ATOM 2295 N N . VAL A 1 287 ? -17.896 -0.367 23.985 1.00 93.62 287 VAL A N 1
ATOM 2296 C CA . VAL A 1 287 ? -17.398 0.999 24.157 1.00 93.62 287 VAL A CA 1
ATOM 2297 C C . VAL A 1 287 ? -17.394 1.332 25.645 1.00 93.62 287 VAL A C 1
ATOM 2299 O O . VAL A 1 287 ? -18.409 1.151 26.325 1.00 93.62 287 VAL A O 1
ATOM 2302 N N . LEU A 1 288 ? -16.255 1.818 26.139 1.00 93.50 288 LEU A N 1
ATOM 2303 C CA . LEU A 1 288 ? -16.084 2.318 27.499 1.00 93.50 288 LEU A CA 1
ATOM 2304 C C . LEU A 1 288 ? -15.886 3.829 27.478 1.00 93.50 288 LEU A C 1
ATOM 2306 O O . LEU A 1 288 ? -14.869 4.293 26.972 1.00 93.50 288 LEU A O 1
ATOM 2310 N N . GLY A 1 289 ? -16.807 4.572 28.088 1.00 93.56 289 GLY A N 1
ATOM 2311 C CA . GLY A 1 289 ? -16.589 5.969 28.471 1.00 93.56 289 GLY A CA 1
ATOM 2312 C C . GLY A 1 289 ? -15.980 6.026 29.869 1.00 93.56 289 GLY A C 1
ATOM 2313 O O . GLY A 1 289 ? -16.615 5.592 30.831 1.00 93.56 289 GLY A O 1
ATOM 2314 N N . ILE A 1 290 ? -14.747 6.509 29.997 1.00 94.25 290 ILE A N 1
ATOM 2315 C CA . ILE A 1 290 ? -13.973 6.478 31.243 1.00 94.25 290 ILE A CA 1
ATOM 2316 C C . ILE A 1 290 ? -13.918 7.878 31.853 1.00 94.25 290 ILE A C 1
ATOM 2318 O O . ILE A 1 290 ? -13.596 8.843 31.161 1.00 94.25 290 ILE A O 1
ATOM 2322 N N . ILE A 1 291 ? -14.188 7.971 33.159 1.00 94.25 291 ILE A N 1
ATOM 2323 C CA . ILE A 1 291 ? -14.123 9.212 33.936 1.00 94.25 291 ILE A CA 1
ATOM 2324 C C . ILE A 1 291 ? -13.082 9.075 35.048 1.00 94.25 291 ILE A C 1
ATOM 2326 O O . ILE A 1 291 ? -13.032 8.060 35.751 1.00 94.25 291 ILE A O 1
ATOM 2330 N N . TRP A 1 292 ? -12.256 10.109 35.225 1.00 94.12 292 TRP A N 1
ATOM 2331 C CA . TRP A 1 292 ? -11.184 10.144 36.221 1.00 94.12 292 TRP A CA 1
ATOM 2332 C C . TRP A 1 292 ? -11.394 11.200 37.290 1.00 94.12 292 TRP A C 1
ATOM 2334 O O . TRP A 1 292 ? -11.938 12.271 37.040 1.00 94.12 292 TRP A O 1
ATOM 2344 N N . SER A 1 293 ? -10.908 10.901 38.492 1.00 90.62 293 SER A N 1
ATOM 2345 C CA . SER A 1 293 ? -11.142 11.758 39.640 1.00 90.62 293 SER A CA 1
ATOM 2346 C C . SER A 1 293 ? -10.342 13.039 39.550 1.00 90.62 293 SER A C 1
ATOM 2348 O O . SER A 1 293 ? -9.122 13.018 39.367 1.00 90.62 293 SER A O 1
ATOM 2350 N N . GLY A 1 294 ? -11.051 14.157 39.687 1.00 87.12 294 GLY A N 1
ATOM 2351 C CA . GLY A 1 294 ? -10.481 15.490 39.536 1.00 87.12 294 GLY A CA 1
ATOM 2352 C C . GLY A 1 294 ? -10.141 15.872 38.092 1.00 87.12 294 GLY A C 1
ATOM 2353 O O . GLY A 1 294 ? -9.429 16.856 37.907 1.00 87.12 294 GLY A O 1
ATOM 2354 N N . ILE A 1 295 ? -10.622 15.125 37.089 1.00 87.44 295 ILE A N 1
ATOM 2355 C CA . ILE A 1 295 ? -10.504 15.468 35.666 1.00 87.44 295 ILE A CA 1
ATOM 2356 C C . ILE A 1 295 ? -11.894 15.833 35.136 1.00 87.44 295 ILE A C 1
ATOM 2358 O O . ILE A 1 295 ? -12.845 15.078 35.306 1.00 87.44 295 ILE A O 1
ATOM 2362 N N . GLU A 1 296 ? -12.016 17.006 34.511 1.00 81.00 296 GLU A N 1
ATOM 2363 C CA . GLU A 1 296 ? -13.311 17.561 34.077 1.00 81.00 296 GLU A CA 1
ATOM 2364 C C . GLU A 1 296 ? -13.843 16.965 32.765 1.00 81.00 296 GLU A C 1
ATOM 2366 O O . GLU A 1 296 ? -14.995 17.204 32.419 1.00 81.00 296 GLU A O 1
ATOM 2371 N N . PHE A 1 297 ? -13.036 16.181 32.046 1.00 80.88 297 PHE A N 1
ATOM 2372 C CA . PHE A 1 297 ? -13.422 15.555 30.783 1.00 80.88 297 PHE A CA 1
ATOM 2373 C C . PHE A 1 297 ? -13.212 14.038 30.807 1.00 80.88 297 PHE A C 1
ATOM 2375 O O . PHE A 1 297 ? -12.270 13.524 31.419 1.00 80.88 297 PHE A O 1
ATOM 2382 N N . GLY A 1 298 ? -14.125 13.327 30.146 1.00 88.25 298 GLY A N 1
ATOM 2383 C CA . GLY A 1 298 ? -14.048 11.887 29.939 1.00 88.25 298 GLY A CA 1
ATOM 2384 C C . GLY A 1 298 ? -13.274 11.511 28.684 1.00 88.25 298 GLY A C 1
ATOM 2385 O O . GLY A 1 298 ? -12.812 12.368 27.934 1.00 88.25 298 GLY A O 1
ATOM 2386 N N . HIS A 1 299 ? -13.133 10.209 28.456 1.00 93.12 299 HIS A N 1
ATOM 2387 C CA . HIS A 1 299 ? -12.621 9.690 27.194 1.00 93.12 299 HIS A CA 1
ATOM 2388 C C . HIS A 1 299 ? -13.245 8.338 26.866 1.00 93.12 299 HIS A C 1
ATOM 2390 O O . HIS A 1 299 ? -13.326 7.470 27.742 1.00 93.12 299 HIS A O 1
ATOM 2396 N N . ALA A 1 300 ? -13.659 8.154 25.616 1.00 93.06 300 ALA A N 1
ATOM 2397 C CA . ALA A 1 300 ? -14.233 6.910 25.136 1.00 93.06 300 ALA A CA 1
ATOM 2398 C C . ALA A 1 300 ? -13.224 6.084 24.327 1.00 93.06 300 ALA A C 1
ATOM 2400 O O . ALA A 1 300 ? -12.450 6.604 23.528 1.00 93.06 300 ALA A O 1
ATOM 2401 N N . VAL A 1 301 ? -13.237 4.770 24.538 1.00 94.44 301 VAL A N 1
ATOM 2402 C CA . VAL A 1 301 ? -12.446 3.798 23.771 1.00 94.44 301 VAL A CA 1
ATOM 2403 C C . VAL A 1 301 ? -13.312 2.593 23.430 1.00 94.44 301 VAL A C 1
ATOM 2405 O O . VAL A 1 301 ? -14.165 2.192 24.227 1.00 94.44 301 VAL A O 1
ATOM 2408 N N . LEU A 1 302 ? -13.070 1.958 22.282 1.00 95.06 302 LEU A N 1
ATOM 2409 C CA . LEU A 1 302 ? -13.571 0.604 22.061 1.00 95.06 302 LEU A CA 1
ATOM 2410 C C . LEU A 1 302 ? -12.605 -0.377 22.727 1.00 95.06 302 LEU A C 1
ATOM 2412 O O . LEU A 1 302 ? -11.418 -0.384 22.409 1.00 95.06 302 LEU A O 1
ATOM 2416 N N . VAL A 1 303 ? -13.122 -1.237 23.600 1.00 94.94 303 VAL A N 1
ATOM 2417 C CA . VAL A 1 303 ? -12.385 -2.368 24.167 1.00 94.94 303 VAL A CA 1
ATOM 2418 C C . VAL A 1 303 ? -12.873 -3.657 23.532 1.00 94.94 303 VAL A C 1
ATOM 2420 O O . VAL A 1 303 ? -14.080 -3.876 23.446 1.00 94.94 303 VAL A O 1
ATOM 2423 N N . TYR A 1 304 ? -11.951 -4.532 23.142 1.00 94.19 304 TYR A N 1
ATOM 2424 C CA . TYR A 1 304 ? -12.274 -5.882 22.685 1.00 94.19 304 TYR A CA 1
ATOM 2425 C C . TYR A 1 304 ? -11.402 -6.936 23.373 1.00 94.19 304 TYR A C 1
ATOM 2427 O O . TYR A 1 304 ? -10.341 -6.622 23.919 1.00 94.19 304 TYR A O 1
ATOM 2435 N N . VAL A 1 305 ? -11.883 -8.181 23.396 1.00 93.25 305 VAL A N 1
ATOM 2436 C CA . VAL A 1 305 ? -11.207 -9.302 24.060 1.00 93.25 305 VAL A CA 1
ATOM 2437 C C . VAL A 1 305 ? -10.892 -10.428 23.094 1.00 93.25 305 VAL A C 1
ATOM 2439 O O . VAL A 1 305 ? -11.792 -11.027 22.502 1.00 93.25 305 VAL A O 1
ATOM 2442 N N . GLU A 1 306 ? -9.610 -10.775 23.037 1.00 92.06 306 GLU A N 1
ATOM 2443 C CA . GLU A 1 306 ? -9.077 -11.926 22.315 1.00 92.06 306 GLU A CA 1
ATOM 2444 C C . GLU A 1 306 ? -8.151 -12.737 23.218 1.00 92.06 306 GLU A C 1
ATOM 2446 O O . GLU A 1 306 ? -7.348 -12.196 23.974 1.00 92.06 306 GLU A O 1
ATOM 2451 N N . GLU A 1 307 ? -8.313 -14.057 23.200 1.00 90.88 307 GLU A N 1
ATOM 2452 C CA . GLU A 1 307 ? -7.557 -15.018 24.009 1.00 90.88 307 GLU A CA 1
ATOM 2453 C C . GLU A 1 307 ? -7.535 -14.679 25.515 1.00 90.88 307 GLU A C 1
ATOM 2455 O O . GLU A 1 307 ? -6.580 -14.963 26.239 1.00 90.88 307 GLU A O 1
ATOM 2460 N N . GLY A 1 308 ? -8.618 -14.064 26.009 1.00 89.12 308 GLY A N 1
ATOM 2461 C CA . GLY A 1 308 ? -8.747 -13.634 27.405 1.00 89.12 308 GLY A CA 1
ATOM 2462 C C . GLY A 1 308 ? -7.902 -12.409 27.770 1.00 89.12 308 GLY A C 1
ATOM 2463 O O . GLY A 1 308 ? -7.691 -12.145 28.953 1.00 89.12 308 GLY A O 1
ATOM 2464 N N . ARG A 1 309 ? -7.402 -11.672 26.775 1.00 93.38 309 ARG A N 1
ATOM 2465 C CA . ARG A 1 309 ? -6.684 -10.406 26.928 1.00 93.38 309 ARG A CA 1
ATOM 2466 C C . ARG A 1 309 ? -7.499 -9.260 26.358 1.00 93.38 309 ARG A C 1
ATOM 2468 O O . ARG A 1 309 ? -8.256 -9.448 25.414 1.00 93.38 309 ARG A O 1
ATOM 2475 N N . PHE A 1 310 ? -7.314 -8.077 26.927 1.00 94.88 310 PHE A N 1
ATOM 2476 C CA . PHE A 1 310 ? -8.017 -6.871 26.505 1.00 94.88 310 PHE A CA 1
ATOM 2477 C C . PHE A 1 310 ? -7.164 -6.055 25.541 1.00 94.88 310 PHE A C 1
ATOM 2479 O O . PHE A 1 310 ? -5.949 -5.956 25.706 1.00 94.88 310 PHE A O 1
ATOM 2486 N N . TYR A 1 311 ? -7.817 -5.427 24.582 1.00 95.62 311 TYR A N 1
ATOM 2487 C CA . TYR A 1 311 ? -7.214 -4.574 23.569 1.00 95.62 311 TYR A CA 1
ATOM 2488 C C . TYR A 1 311 ? -8.075 -3.327 23.397 1.00 95.62 311 TYR A C 1
ATOM 2490 O O . TYR A 1 311 ? -9.259 -3.346 23.744 1.00 95.62 311 TYR A O 1
ATOM 2498 N N . ILE A 1 312 ? -7.489 -2.257 22.864 1.00 94.88 312 ILE A N 1
ATOM 2499 C CA . ILE A 1 312 ? -8.215 -1.027 22.538 1.00 94.88 312 ILE A CA 1
ATOM 2500 C C . ILE A 1 312 ? -8.134 -0.717 21.050 1.00 94.88 312 ILE A C 1
ATOM 2502 O O . ILE A 1 312 ? -7.061 -0.852 20.472 1.00 94.88 312 ILE A O 1
ATOM 2506 N N . ILE A 1 313 ? -9.236 -0.236 20.471 1.00 93.50 313 ILE A N 1
ATOM 2507 C CA . ILE A 1 313 ? -9.239 0.508 19.202 1.00 93.50 313 ILE A CA 1
ATOM 2508 C C . ILE A 1 313 ? -9.479 1.980 19.525 1.00 93.50 313 ILE A C 1
ATOM 2510 O O . ILE A 1 313 ? -10.387 2.307 20.296 1.00 93.50 313 ILE A O 1
ATOM 2514 N N . HIS A 1 314 ? -8.664 2.866 18.947 1.00 88.50 314 HIS A N 1
ATOM 2515 C CA . HIS A 1 314 ? -8.778 4.302 19.177 1.00 88.50 314 HIS A CA 1
ATOM 2516 C C . HIS A 1 314 ? -8.365 5.156 17.958 1.00 88.50 314 HIS A C 1
ATOM 2518 O O . HIS A 1 314 ? -7.508 4.774 17.165 1.00 88.50 314 HIS A O 1
ATOM 2524 N N . SER A 1 315 ? -8.939 6.361 17.868 1.00 70.94 315 SER A N 1
ATOM 2525 C CA . SER A 1 315 ? -8.835 7.377 16.805 1.00 70.94 315 SER A CA 1
ATOM 2526 C C . SER A 1 315 ? -7.491 8.104 16.646 1.00 70.94 315 SER A C 1
ATOM 2528 O O . SER A 1 315 ? -7.419 9.157 16.019 1.00 70.94 315 SER A O 1
ATOM 2530 N N . GLY A 1 316 ? -6.405 7.587 17.225 1.00 68.06 316 GLY A N 1
ATOM 2531 C CA . GLY A 1 316 ? -5.069 8.170 17.057 1.00 68.06 316 GLY A CA 1
ATOM 2532 C C . GLY A 1 316 ? -4.625 9.233 18.075 1.00 68.06 316 GLY A C 1
ATOM 2533 O O . GLY A 1 316 ? -3.438 9.553 18.071 1.00 68.06 316 GLY A O 1
ATOM 2534 N N . ILE A 1 317 ? -5.477 9.720 19.000 1.00 77.50 317 ILE A N 1
ATOM 2535 C CA . ILE A 1 317 ? -4.975 10.447 20.203 1.00 77.50 317 ILE A CA 1
ATOM 2536 C C . ILE A 1 317 ? -4.077 9.513 21.014 1.00 77.50 317 ILE A C 1
ATOM 2538 O O . ILE A 1 317 ? -2.960 9.863 21.397 1.00 77.50 317 ILE A O 1
ATOM 2542 N N . ILE A 1 318 ? -4.576 8.302 21.252 1.00 83.19 318 ILE A N 1
ATOM 2543 C CA . ILE A 1 318 ? -3.805 7.202 21.810 1.00 83.19 318 ILE A CA 1
ATOM 2544 C C . ILE A 1 318 ? -3.694 6.076 20.774 1.00 83.19 318 ILE A C 1
ATOM 2546 O O . ILE A 1 318 ? -4.564 5.959 19.903 1.00 83.19 318 ILE A O 1
ATOM 2550 N N . PRO A 1 319 ? -2.632 5.254 20.838 1.00 82.06 319 PRO A N 1
ATOM 2551 C CA . PRO A 1 319 ? -2.495 4.107 19.953 1.00 82.06 319 PRO A CA 1
ATOM 2552 C C . PRO A 1 319 ? -3.579 3.061 20.226 1.00 82.06 319 PRO A C 1
ATOM 2554 O O . PRO A 1 319 ? -3.874 2.780 21.384 1.00 82.06 319 PRO A O 1
ATOM 2557 N N . THR A 1 320 ? -4.078 2.409 19.177 1.00 86.31 320 THR A N 1
ATOM 2558 C CA . THR A 1 320 ? -4.648 1.058 19.291 1.00 86.31 320 THR A CA 1
ATOM 2559 C C . THR A 1 320 ? -3.555 0.145 19.859 1.00 86.31 320 THR A C 1
ATOM 2561 O O . THR A 1 320 ? -2.489 0.003 19.255 1.00 86.31 320 THR A O 1
ATOM 2564 N N . GLU A 1 321 ? -3.755 -0.406 21.059 1.00 91.44 321 GLU A N 1
ATOM 2565 C CA . GLU A 1 321 ? -2.737 -1.198 21.760 1.00 91.44 321 GLU A CA 1
ATOM 2566 C C . GLU A 1 321 ? -3.330 -2.310 22.646 1.00 91.44 321 GLU A C 1
ATOM 2568 O O . GLU A 1 321 ? -4.524 -2.371 22.936 1.00 91.44 321 GLU A O 1
ATOM 2573 N N . GLY A 1 322 ? -2.454 -3.223 23.055 1.00 90.25 322 GLY A N 1
ATOM 2574 C CA . GLY A 1 322 ? -2.736 -4.429 23.828 1.00 90.25 322 GLY A CA 1
ATOM 2575 C C . GLY A 1 322 ? -1.609 -5.448 23.603 1.00 90.25 322 GLY A C 1
ATOM 2576 O O . GLY A 1 322 ? -0.616 -5.123 22.945 1.00 90.25 322 GLY A O 1
ATOM 2577 N N . PRO A 1 323 ? -1.719 -6.678 24.126 1.00 95.38 323 PRO A N 1
ATOM 2578 C CA . PRO A 1 323 ? -2.731 -7.145 25.072 1.00 95.38 323 PRO A CA 1
ATOM 2579 C C . PRO A 1 323 ? -2.544 -6.575 26.487 1.00 95.38 323 PRO A C 1
ATOM 2581 O O . PRO A 1 323 ? -1.426 -6.479 26.995 1.00 95.38 323 PRO A O 1
ATOM 2584 N N . PHE A 1 324 ? -3.652 -6.313 27.175 1.00 96.00 324 PHE A N 1
ATOM 2585 C CA . PHE A 1 324 ? -3.708 -6.013 28.605 1.00 96.00 324 PHE A CA 1
ATOM 2586 C C . PHE A 1 324 ? -4.229 -7.217 29.403 1.00 96.00 324 PHE A C 1
ATOM 2588 O O . PHE A 1 324 ? -5.078 -7.970 28.913 1.00 96.00 324 PHE A O 1
ATOM 2595 N N . PRO A 1 325 ? -3.735 -7.432 30.637 1.00 93.62 325 PRO A N 1
ATOM 2596 C CA . PRO A 1 325 ? -4.180 -8.541 31.478 1.00 93.62 325 PRO A CA 1
ATOM 2597 C C . PRO A 1 325 ? -5.587 -8.357 32.055 1.00 93.62 325 PRO A C 1
ATOM 2599 O O . PRO A 1 325 ? -6.266 -9.351 32.293 1.00 93.62 325 PRO A O 1
ATOM 2602 N N . ASP A 1 326 ? -6.011 -7.115 32.269 1.00 92.62 326 ASP A N 1
ATOM 2603 C CA . ASP A 1 326 ? -7.277 -6.747 32.896 1.00 92.62 326 ASP A CA 1
ATOM 2604 C C . ASP A 1 326 ? -7.674 -5.310 32.512 1.00 92.62 326 ASP A C 1
ATOM 2606 O O . ASP A 1 326 ? -6.854 -4.531 32.012 1.00 92.62 326 ASP A O 1
ATOM 2610 N N . LEU A 1 327 ? -8.946 -4.964 32.750 1.00 91.25 327 LEU A N 1
ATOM 2611 C CA . LEU A 1 327 ? -9.479 -3.627 32.470 1.00 91.25 327 LEU A CA 1
ATOM 2612 C C . LEU A 1 327 ? -8.804 -2.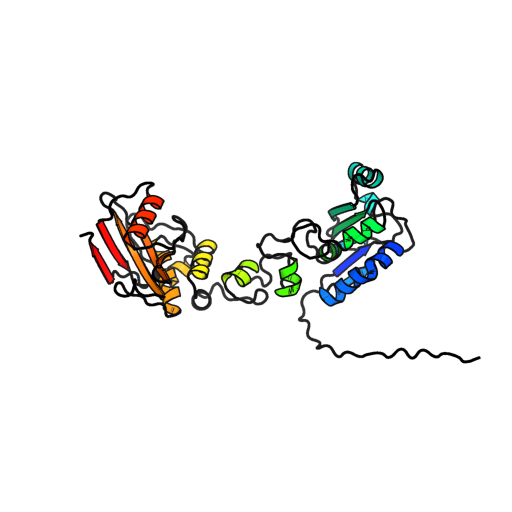532 33.297 1.00 91.25 327 LEU A C 1
ATOM 2614 O O . LEU A 1 327 ? -8.658 -1.418 32.808 1.00 91.25 327 LEU A O 1
ATOM 2618 N N . GLU A 1 328 ? -8.378 -2.820 34.528 1.00 92.56 328 GLU A N 1
ATOM 2619 C CA . GLU A 1 328 ? -7.733 -1.815 35.376 1.00 92.56 328 GLU A CA 1
ATOM 2620 C C . GLU A 1 328 ? -6.393 -1.371 34.775 1.00 92.56 328 GLU A C 1
ATOM 2622 O O . GLU A 1 328 ? -6.128 -0.176 34.648 1.00 92.56 328 GLU A O 1
ATOM 2627 N N . SER A 1 329 ? -5.577 -2.321 34.324 1.00 94.69 329 SER A N 1
ATOM 2628 C CA . SER A 1 329 ? -4.312 -2.065 33.635 1.00 94.69 329 SER A CA 1
ATOM 2629 C C . SER A 1 329 ? -4.518 -1.293 32.330 1.00 94.69 329 SER A C 1
ATOM 2631 O O . SER A 1 329 ? -3.748 -0.376 32.038 1.00 94.69 329 SER A O 1
ATOM 2633 N N . LEU A 1 330 ? -5.563 -1.633 31.569 1.00 94.81 330 LEU A N 1
ATOM 2634 C CA . LEU A 1 330 ? -5.950 -0.930 30.343 1.00 94.81 330 LEU A CA 1
ATOM 2635 C C . LEU A 1 330 ? -6.352 0.520 30.640 1.00 94.81 330 LEU A C 1
ATOM 2637 O O . LEU A 1 330 ? -5.764 1.442 30.079 1.00 94.81 330 LEU A O 1
ATOM 2641 N N . ILE A 1 331 ? -7.289 0.741 31.567 1.00 94.31 331 ILE A N 1
ATOM 2642 C CA . ILE A 1 331 ? -7.766 2.079 31.961 1.00 94.31 331 ILE A CA 1
ATOM 2643 C C . ILE A 1 331 ? -6.602 2.938 32.464 1.00 94.31 331 ILE A C 1
ATOM 2645 O O . ILE A 1 331 ? -6.468 4.104 32.090 1.00 94.31 331 ILE A O 1
ATOM 2649 N N . ASN A 1 332 ? -5.715 2.355 33.272 1.00 93.94 332 ASN A N 1
ATOM 2650 C CA . ASN A 1 332 ? -4.534 3.045 33.777 1.00 93.94 332 ASN A CA 1
ATOM 2651 C C . ASN A 1 332 ? -3.574 3.451 32.651 1.00 93.94 332 ASN A C 1
ATOM 2653 O O . ASN A 1 332 ? -2.963 4.524 32.716 1.00 93.94 332 ASN A O 1
ATOM 2657 N N . LYS A 1 333 ? -3.442 2.610 31.616 1.00 94.62 333 LYS A N 1
ATOM 2658 C CA . LYS A 1 333 ? -2.624 2.908 30.439 1.00 94.62 333 LYS A CA 1
ATOM 2659 C C . LYS A 1 333 ? -3.232 4.029 29.605 1.00 94.62 333 LYS A C 1
ATOM 2661 O O . LYS A 1 333 ? -2.496 4.951 29.261 1.00 94.62 333 LYS A O 1
ATOM 2666 N N . VAL A 1 334 ? -4.538 3.985 29.344 1.00 93.94 334 VAL A N 1
ATOM 2667 C CA . VAL A 1 334 ? -5.280 5.054 28.653 1.00 93.94 334 VAL A CA 1
ATOM 2668 C C . VAL A 1 334 ? -5.060 6.389 29.367 1.0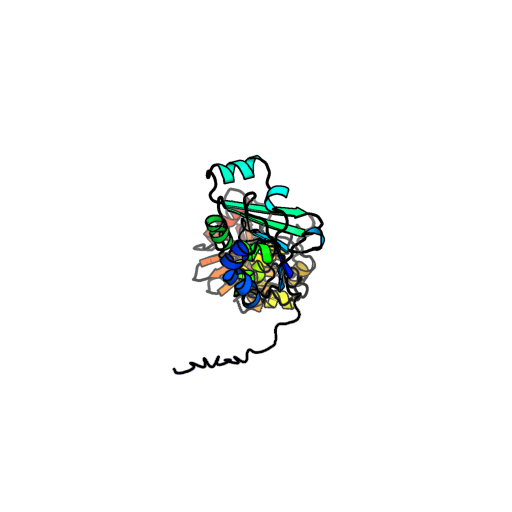0 93.94 334 VAL A C 1
ATOM 2670 O O . VAL A 1 334 ? -4.607 7.349 28.750 1.00 93.94 334 VAL A O 1
ATOM 2673 N N . ALA A 1 335 ? -5.247 6.424 30.689 1.00 94.12 335 ALA A N 1
ATOM 2674 C CA . ALA A 1 335 ? -5.036 7.630 31.488 1.00 94.12 335 ALA A CA 1
ATOM 2675 C C . ALA A 1 335 ? -3.601 8.169 31.354 1.00 94.12 335 ALA A C 1
ATOM 2677 O O . ALA A 1 335 ? -3.387 9.353 31.105 1.00 94.12 335 ALA A O 1
ATOM 2678 N N . PHE A 1 336 ? -2.601 7.285 31.442 1.00 94.12 336 PHE A N 1
ATOM 2679 C CA . PHE A 1 336 ? -1.203 7.675 31.276 1.00 94.12 336 PHE A CA 1
ATOM 2680 C C . PHE A 1 336 ? -0.904 8.232 29.878 1.00 94.12 336 PHE A C 1
ATOM 2682 O O . PHE A 1 336 ? -0.120 9.171 29.758 1.00 94.12 336 PHE A O 1
ATOM 2689 N N . ARG A 1 337 ? -1.510 7.675 28.822 1.00 92.75 337 ARG A N 1
ATOM 2690 C CA . ARG A 1 337 ? -1.350 8.176 27.448 1.00 92.75 337 ARG A CA 1
ATOM 2691 C C . ARG A 1 337 ? -1.937 9.575 27.279 1.00 92.75 337 ARG A C 1
ATOM 2693 O O . ARG A 1 337 ? -1.304 10.400 26.631 1.00 92.75 337 ARG A O 1
ATOM 2700 N N . LEU A 1 338 ? -3.095 9.833 27.881 1.00 91.31 338 LEU A N 1
ATOM 2701 C CA . LEU A 1 338 ? -3.782 11.122 27.789 1.00 91.31 338 LEU A CA 1
ATOM 2702 C C . LEU A 1 338 ? -3.115 12.206 28.643 1.00 91.31 338 LEU A C 1
ATOM 2704 O O . LEU A 1 338 ? -2.978 13.343 28.200 1.00 91.31 338 LEU A O 1
ATOM 2708 N N . PHE A 1 339 ? -2.691 11.867 29.864 1.00 92.12 339 PHE A N 1
ATOM 2709 C CA . PHE A 1 339 ? -2.313 12.866 30.871 1.00 92.12 339 PHE A CA 1
ATOM 2710 C C . PHE A 1 339 ? -0.826 12.856 31.246 1.00 92.12 339 PHE A C 1
ATOM 2712 O O . PHE A 1 339 ? -0.350 13.778 31.905 1.00 92.12 339 PHE A O 1
ATOM 2719 N N . GLY A 1 340 ? -0.076 11.809 30.888 1.00 93.75 340 GLY A N 1
ATOM 2720 C CA . GLY A 1 340 ? 1.305 11.596 31.345 1.00 93.75 340 GLY A CA 1
ATOM 2721 C C . GLY A 1 340 ? 1.425 11.108 32.797 1.00 93.75 340 GLY A C 1
ATOM 2722 O O . GLY A 1 340 ? 2.532 10.942 33.309 1.00 93.75 340 GLY A O 1
ATOM 2723 N N . PHE A 1 341 ? 0.299 10.864 33.467 1.00 94.31 341 PHE A N 1
ATOM 2724 C CA . PHE A 1 341 ? 0.190 10.246 34.788 1.00 94.31 341 PHE A CA 1
ATOM 2725 C C . PHE A 1 341 ? -1.113 9.440 34.867 1.00 94.31 341 PHE A C 1
ATOM 2727 O O . PHE A 1 341 ? -1.952 9.519 33.975 1.00 94.31 341 PHE A O 1
ATOM 2734 N N . THR A 1 342 ? -1.288 8.653 35.927 1.00 94.31 342 THR A N 1
ATOM 2735 C CA . THR A 1 342 ? -2.458 7.779 36.090 1.00 94.31 342 THR A CA 1
ATOM 2736 C C . THR A 1 342 ? -3.336 8.289 37.236 1.00 94.31 342 THR A C 1
ATOM 2738 O O . THR A 1 342 ? -3.168 7.833 38.371 1.00 94.31 342 THR A O 1
ATOM 2741 N N . PRO A 1 343 ? -4.240 9.261 36.993 1.00 93.00 343 PRO A N 1
ATOM 2742 C CA . PRO A 1 343 ? -5.249 9.613 37.981 1.00 93.00 343 PRO A CA 1
ATOM 2743 C C . PRO A 1 343 ? -6.122 8.392 38.289 1.00 93.00 343 PRO A C 1
ATOM 2745 O O . PRO A 1 343 ? -6.328 7.533 37.425 1.00 93.00 343 PRO A O 1
ATOM 2748 N N . PRO A 1 344 ? -6.661 8.286 39.510 1.00 91.94 344 PRO A N 1
ATOM 2749 C CA . PRO A 1 344 ? -7.618 7.242 39.800 1.00 91.94 344 PRO A CA 1
ATOM 2750 C C . PRO A 1 344 ? -8.888 7.448 38.958 1.00 91.94 344 PRO A C 1
ATOM 2752 O O . PRO A 1 344 ? -9.462 8.531 38.981 1.00 91.94 344 PRO A O 1
ATOM 2755 N N . TRP A 1 345 ? -9.340 6.424 38.226 1.00 93.00 345 TRP A N 1
ATOM 2756 C CA . TRP A 1 345 ? -10.667 6.447 37.601 1.00 93.00 345 TRP A CA 1
ATOM 2757 C C . TRP A 1 345 ? -11.765 6.474 38.680 1.00 93.00 345 TRP A C 1
ATOM 2759 O O . TRP A 1 345 ? -11.550 5.917 39.758 1.00 93.00 345 TRP A O 1
ATOM 2769 N N . GLU A 1 346 ? -12.892 7.142 38.425 1.00 92.62 346 GLU A N 1
ATOM 2770 C CA . GLU A 1 346 ? -14.064 7.181 39.322 1.00 92.62 346 GLU A CA 1
ATOM 2771 C C . GLU A 1 346 ? -15.093 6.138 38.915 1.00 92.62 346 GLU A C 1
ATOM 2773 O O . GLU A 1 346 ? -15.509 5.315 39.723 1.00 92.62 346 GLU A O 1
ATOM 2778 N N . TYR A 1 347 ? -15.471 6.153 37.642 1.00 92.44 347 TYR A N 1
ATOM 2779 C CA . TYR A 1 347 ? -16.378 5.187 37.050 1.00 92.44 347 TYR A CA 1
ATOM 2780 C C . TYR A 1 347 ? -16.105 5.060 35.556 1.00 92.44 347 TYR A C 1
ATOM 2782 O O . TYR A 1 347 ? -15.457 5.911 34.943 1.00 92.44 347 TYR A O 1
ATOM 2790 N N . TYR A 1 348 ? -16.630 3.997 34.963 1.00 92.94 348 TYR A N 1
ATOM 2791 C CA . TYR A 1 348 ? -16.773 3.905 33.518 1.00 92.94 348 TYR A CA 1
ATOM 2792 C C . TYR A 1 348 ? -18.198 3.500 33.150 1.00 92.94 348 TYR A C 1
ATOM 2794 O O . TYR A 1 348 ? -18.905 2.838 33.919 1.00 92.94 348 TYR A O 1
ATOM 2802 N N . ILE A 1 349 ? -18.632 3.934 31.974 1.00 91.81 349 ILE A N 1
ATOM 2803 C CA . ILE A 1 349 ? -19.937 3.629 31.393 1.00 91.81 349 ILE A CA 1
ATOM 2804 C C . ILE A 1 349 ? -19.771 2.751 30.161 1.00 91.81 349 ILE A C 1
ATOM 2806 O O . ILE A 1 349 ? -18.797 2.881 29.424 1.00 91.81 349 ILE A O 1
ATOM 2810 N N . TYR A 1 350 ? -20.740 1.872 29.939 1.00 91.75 350 TYR A N 1
ATOM 2811 C CA . TYR A 1 350 ? -20.857 1.108 28.706 1.00 91.75 350 TYR A CA 1
ATOM 2812 C C . TYR A 1 350 ? -21.763 1.849 27.736 1.00 91.75 350 TYR A C 1
ATOM 2814 O O . TYR A 1 350 ? -22.858 2.263 28.123 1.00 91.75 350 TYR A O 1
ATOM 2822 N N . ILE A 1 351 ? -21.315 1.984 26.493 1.00 88.44 351 ILE A N 1
ATOM 2823 C CA . ILE A 1 351 ? -22.047 2.658 25.420 1.00 88.44 351 ILE A CA 1
ATOM 2824 C C . ILE A 1 351 ? -22.342 1.629 24.321 1.00 88.44 351 ILE A C 1
ATOM 2826 O O . ILE A 1 351 ? -21.476 0.832 23.955 1.00 88.44 351 ILE A O 1
ATOM 2830 N N . ASN A 1 352 ? -23.583 1.588 23.831 1.00 84.81 352 ASN A N 1
ATOM 2831 C CA . ASN A 1 352 ? -23.951 0.747 22.687 1.00 84.81 352 ASN A CA 1
ATOM 2832 C C . ASN A 1 352 ? -23.716 1.466 21.348 1.00 84.81 352 ASN A C 1
ATOM 2834 O O . ASN A 1 352 ? -23.434 2.658 21.302 1.00 84.81 352 ASN A O 1
ATOM 2838 N N . GLU A 1 353 ? -23.906 0.759 20.235 1.00 80.50 353 GLU A N 1
ATOM 2839 C CA . GLU A 1 353 ? -23.683 1.290 18.882 1.00 80.50 353 GLU A CA 1
ATOM 2840 C C . GLU A 1 353 ? -24.657 2.407 18.459 1.00 80.50 353 GLU A C 1
ATOM 2842 O O . GLU A 1 353 ? -24.529 2.966 17.374 1.00 80.50 353 GLU A O 1
ATOM 2847 N N . ARG A 1 354 ? -25.668 2.700 19.285 1.00 81.38 354 ARG A N 1
ATOM 2848 C CA . ARG A 1 354 ? -26.625 3.798 19.082 1.00 81.38 354 ARG A CA 1
ATOM 2849 C C . ARG A 1 354 ? -26.295 5.015 19.940 1.00 81.38 354 ARG A C 1
ATOM 2851 O O . ARG A 1 354 ? -27.151 5.883 20.086 1.00 81.38 354 ARG A O 1
ATOM 2858 N N . GLY A 1 355 ? -25.133 5.018 20.586 1.00 80.81 355 GLY A N 1
ATOM 2859 C CA . GLY A 1 355 ? -24.746 6.076 21.499 1.00 80.81 355 GLY A CA 1
ATOM 2860 C C . GLY A 1 355 ? -25.604 6.123 22.769 1.00 80.81 355 GLY A C 1
ATOM 2861 O O . GLY A 1 355 ? -25.967 7.192 23.247 1.00 80.81 355 GLY A O 1
ATOM 2862 N N . GLN A 1 356 ? -25.997 4.973 23.320 1.00 85.50 356 GLN A N 1
ATOM 2863 C CA . GLN A 1 356 ? -26.788 4.928 24.554 1.00 85.50 356 GLN A CA 1
ATOM 2864 C C . GLN A 1 356 ? -26.012 4.254 25.675 1.00 85.50 356 GLN A C 1
ATOM 2866 O O . GLN A 1 356 ? -25.422 3.190 25.481 1.00 85.50 356 GLN A O 1
ATOM 2871 N N . ILE A 1 357 ? -26.088 4.837 26.872 1.00 88.88 357 ILE A N 1
ATOM 2872 C CA . ILE A 1 357 ? -25.513 4.252 28.083 1.00 88.88 357 ILE A CA 1
ATOM 2873 C C . ILE A 1 357 ? -26.311 3.005 28.471 1.00 88.88 357 ILE A C 1
ATOM 2875 O O . ILE A 1 357 ? -27.501 3.088 28.781 1.00 88.88 357 ILE A O 1
ATOM 2879 N N . THR A 1 358 ? -25.654 1.850 28.489 1.00 88.56 358 THR A N 1
ATOM 2880 C CA . THR A 1 358 ? -26.263 0.555 28.839 1.00 88.56 358 THR A CA 1
ATOM 2881 C C . THR A 1 358 ? -25.872 0.060 30.225 1.00 88.56 358 THR A C 1
ATOM 2883 O O . THR A 1 358 ? -26.553 -0.794 30.793 1.00 88.56 358 THR A O 1
ATOM 2886 N N . GLY A 1 359 ? -24.811 0.613 30.807 1.00 88.25 359 GLY A N 1
ATOM 2887 C CA . GLY A 1 359 ? -24.345 0.242 32.135 1.00 88.25 359 GLY A CA 1
ATOM 2888 C C . GLY A 1 359 ? -23.341 1.237 32.693 1.00 88.25 359 GLY A C 1
ATOM 2889 O O . GLY A 1 359 ? -22.768 2.040 31.961 1.00 88.25 359 GLY A O 1
ATOM 2890 N N . ARG A 1 360 ? -23.124 1.171 34.006 1.00 91.19 360 ARG A N 1
ATOM 2891 C CA . ARG A 1 360 ? -22.168 2.005 34.739 1.00 91.19 360 ARG A CA 1
ATOM 2892 C C . ARG A 1 360 ? -21.506 1.172 35.826 1.00 91.19 360 ARG A C 1
ATOM 2894 O O . ARG A 1 360 ? -22.191 0.427 36.526 1.00 91.19 360 ARG A O 1
ATOM 2901 N N . VAL A 1 361 ? -20.194 1.312 35.965 1.00 90.31 361 VAL A N 1
ATOM 2902 C CA . VAL A 1 361 ? -19.399 0.648 36.999 1.00 90.31 361 VAL A CA 1
ATOM 2903 C C . VAL A 1 361 ? -18.641 1.708 37.775 1.00 90.31 361 VAL A C 1
ATOM 2905 O O . VAL A 1 361 ? -17.784 2.389 37.222 1.00 90.31 361 VAL A O 1
ATOM 2908 N N . GLU A 1 362 ? -18.974 1.836 39.054 1.00 91.19 362 GLU A N 1
ATOM 2909 C CA . GLU A 1 362 ? -18.253 2.684 40.002 1.00 91.19 362 GLU A CA 1
ATOM 2910 C C . GLU A 1 362 ? -16.984 1.979 40.482 1.00 91.19 362 GLU A C 1
ATOM 2912 O O . GLU A 1 362 ? -16.958 0.753 40.646 1.00 91.19 362 GLU A O 1
ATOM 2917 N N . ARG A 1 363 ? -15.942 2.756 40.763 1.00 84.44 363 ARG A N 1
ATOM 2918 C CA . ARG A 1 363 ? -14.775 2.267 41.483 1.00 84.44 363 ARG A CA 1
ATOM 2919 C C . ARG A 1 363 ? -15.154 2.057 42.948 1.00 84.44 363 ARG A C 1
ATOM 2921 O O . ARG A 1 363 ? -15.485 3.012 43.646 1.00 84.44 363 ARG A O 1
ATOM 2928 N N . GLY A 1 364 ? -15.160 0.791 43.365 1.00 65.19 364 GLY A N 1
ATOM 2929 C CA . GLY A 1 364 ? -15.499 0.368 44.728 1.00 65.19 364 GLY A CA 1
ATOM 2930 C C . GLY A 1 364 ? -14.512 0.821 45.792 1.00 65.19 364 GLY A C 1
ATOM 2931 O O . GLY A 1 364 ? -13.316 1.003 45.460 1.00 65.19 364 GLY A O 1
#

Mean predicted aligned error: 8.2 Å

Sequence (364 aa):
MRKVLIFLLVLLILFPSTMSSGSTKAAYVISNQIDWELNFKLLYEAIDRYGITLRRVRNLSKVKGGNVLILGGHLAPTDEWMPKNYADDFLNDEEKKELESGLKSFLIKVLEKDGNRITIIAGYNRHNTSLAAQSSNDWDTLPNAIEAMLGTNPRKGDTDDDMLRDDKEVLEYLTDPLLKDTDSDGESDSAEVLVYGTDPTRAEDWKDFKVVVGILDTPEKITRYMKDHFTYIPDPPDEDVWQTAEETFYKGGGDCEDFAIFALYCLRAHGWRYDAFDLYKNHSAAVLGIIWSGIEFGHAVLVYVEEGRFYIIHSGIIPTEGPFPDLESLINKVAFRLFGFTPPWEYYIYINERGQITGRVERG

Secondary structure (DSSP, 8-state):
-----------------------PPEEEEEE-HHHHHHTHHHHHHHHHHH--EEEE-S-GGG--S-EEEEES-TTPPP-SSSSS-HHHHHS-HHHHHHHHHTS-SEEEEEEEETTEEEEEEEESSHHHHHHHHHS--SSSS--HHHHHHHT--TT-SSSSSSSS-HHHIIIII---TT-SSSS-SSS-HHHIIIII---TTS---TT-HHHHHHH--SHHHHHHHHHHH-EE-PPPTT------HHHHHHHTEE-HHHHHHHHHHHHHHTT-EESTTTTTSTTEEEEEEEEETT-S--EEEEEEEETTEEEEE-SSSS--EEEESSHHHHHHHHHHHHHSS-PPEEEEEEE-TTS-EEEEEE--

pLDDT: mean 88.71, std 15.24, range [28.67, 98.5]

Nearest PDB structures (foldseek):
  7pjo-assembly1_BBB  TM=6.858E-01  e=1.532E-05  candidate division CPR1
  7c7r-assembly2_A  TM=9.705E-01  e=1.022E-01  Staphylococcus aureus
  8pxt-assembly1_B  TM=5.315E-01  e=2.737E-01  Akkermansia muciniphila
  8pxv-assembly2_B  TM=4.779E-01  e=3.656E-01  Akkermansia muciniphila
  8pxt-assembly1_A  TM=4.942E-01  e=9.789E-01  Akkermansia muciniphila

Foldseek 3Di:
DDDDDDDDDDDPDDDDDDDDPDPAAEEEEQDDPVLCVLCVVVQVCLCVQQVHNYHQAQDPVVDAQHLYEYQEAQPHDADPSHNHRPNVVPDDPVQNVCLCVVVDQWDWDWDDDNNYTYIYTYGVDSVSSSVQQQAQQDDAGDGPVSCSSLVADSHAQQRCPLPDGPNCCRRPLVARSNDQQRCPQPHGPCCCVVPQVHRSNDHDNLLDPVSQLVSLQDLRNLLVCLQVQADEDEDDPVDDDADFLVRRSNVSYYHQNNSLLVNLVSNVVNPAAEDPVCQQDARHKWKKWWAFPPDPDTGIWIWHDHPRFIWTRTNPLDDGDDRHNDVVRVQQVVCCSNPVGGGHIAKMFTAHSVRDTPDIDGDD

Radius of gyration: 29.79 Å; Cα contacts (8 Å, |Δi|>4): 708; chains: 1; bounding box: 66×64×93 Å

Solvent-accessible surface area (backbone atoms only — not comparable to full-atom values): 19979 Å² total; per-residue (Å²): 134,88,84,85,81,84,80,83,80,82,80,84,76,88,69,89,89,74,82,73,92,65,82,63,49,49,17,36,37,35,33,24,71,65,60,41,61,75,36,40,68,63,62,53,47,36,34,79,70,66,53,34,44,79,40,83,45,66,55,74,90,78,60,66,70,32,18,26,30,35,49,40,23,62,81,43,71,63,40,99,44,15,72,60,52,65,38,49,79,70,52,52,76,64,61,50,47,34,30,71,71,55,79,29,58,55,50,75,47,79,49,79,55,84,65,18,46,36,28,37,35,25,12,51,43,72,66,39,19,48,48,54,36,65,34,50,67,49,85,44,78,49,25,30,48,54,26,22,35,74,58,42,45,54,72,37,37,36,51,55,70,51,84,46,36,36,47,46,24,57,73,70,66,64,38,47,45,77,40,42,37,53,50,68,52,80,59,38,34,33,48,22,62,76,57,56,68,51,60,44,70,57,64,63,59,78,84,39,70,67,56,43,45,69,54,25,63,44,74,67,36,40,49,51,48,49,66,76,59,40,45,83,41,76,67,60,98,90,51,89,78,72,39,40,37,68,53,25,57,78,66,34,31,31,41,49,52,23,48,14,21,30,50,48,42,24,36,44,77,63,69,37,43,72,39,85,88,43,41,84,39,64,55,10,29,42,25,38,41,39,33,37,60,96,48,97,64,68,51,36,32,20,37,37,17,54,94,69,22,36,33,39,46,53,87,63,90,46,77,60,49,66,82,26,87,44,68,68,61,43,53,43,48,54,37,28,68,78,68,76,45,63,66,58,63,44,36,38,31,28,40,44,53,78,61,41,81,77,44,76,46,70,64,126